Protein AF-A0A0G2HPN4-F1 (afdb_monomer)

Secondary structure (DSSP, 8-state):
--THHHH-HHHHHHHHHHHHHH-EEETTEEESSHHHHHHHHHHHHHHS-HHHHHHHHHHHHHHHHHHTTT-HHHHHHHHHTTTTSTTHHHHHHHHHHHHHHHHHHHHHHHHHHHHHHHHHHHHHHHHHHHHHHHHHHTT--HHHHHHHHHHHHH--SHHHHHHHHHHHHHHHHHS--TTS---SS--HHHHHHHHHHTTTSPP-PPPHHHHHHTTEEE-TTS-EEE--

Foldseek 3Di:
DDPLVVPCVPLQVQQLCVCLVPWQDQPHDTDNHPVVLVVVLVCCVVPPDPVVSVSSLLSSLVSVLVVCVRPVVNNVSVLVVCCPPPCSVVSVVVSVVVSVVVVVVVVVVVVVVLVVLQVVLLVQQCVQANPVSNVLCPPHDSLQSNLSSLLCVLPSYLVQSQLQLQVLLLVQCVDDDPPGDNDQRRDSSSSVVCSVPPRNHGRDHDDPVSCVVSCWDADPSRGTDHDD

pLDDT: mean 86.58, std 10.28, range [44.56, 97.44]

Solvent-accessible surface area (backbone atoms only — not comparable to full-atom values): 12728 Å² total; per-residue (Å²): 136,65,78,75,66,73,80,42,56,66,44,51,52,49,44,24,53,49,26,48,72,72,48,44,70,50,90,93,46,76,30,54,32,48,67,61,44,49,56,49,51,55,50,33,63,78,70,43,59,71,71,57,29,50,50,52,50,55,43,50,50,53,56,45,58,70,49,28,87,79,35,63,64,37,40,48,59,59,53,59,75,43,64,83,4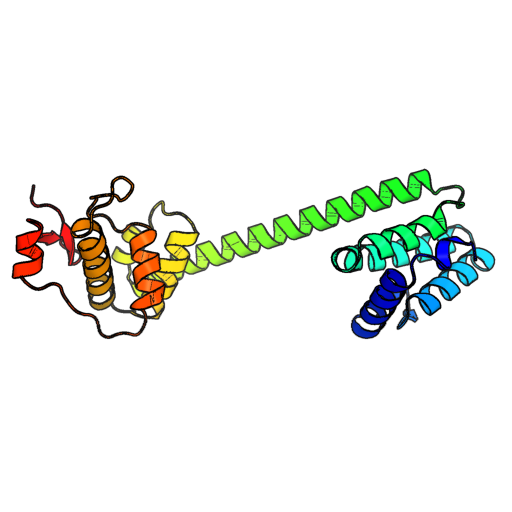4,95,56,29,74,62,51,52,52,54,51,55,51,51,55,51,49,51,54,50,52,52,52,51,53,52,48,52,52,48,52,51,57,43,51,53,23,50,54,50,26,30,69,53,39,37,73,60,30,44,65,75,43,59,96,54,56,62,74,45,37,50,37,48,26,55,36,36,74,49,30,51,48,56,77,45,41,33,23,44,50,39,50,35,46,49,53,43,52,80,57,72,47,100,90,51,68,76,66,64,67,92,46,62,69,34,44,51,48,33,52,75,75,46,56,76,51,86,64,57,71,81,50,71,69,58,35,56,75,69,61,38,46,64,45,99,84,57,39,55,31,74,69,128

Structure (mmCIF, N/CA/C/O backbone):
data_AF-A0A0G2HPN4-F1
#
_entry.id   AF-A0A0G2HPN4-F1
#
loop_
_atom_site.group_PDB
_atom_site.id
_atom_site.type_symbol
_atom_site.label_atom_id
_atom_site.label_alt_id
_atom_site.label_comp_id
_atom_site.label_asym_id
_atom_site.label_entity_id
_atom_site.label_seq_id
_atom_site.pdbx_PDB_ins_code
_atom_site.Cartn_x
_atom_site.Cartn_y
_atom_site.Cartn_z
_atom_site.occupancy
_atom_site.B_iso_or_equiv
_atom_site.auth_seq_id
_atom_site.auth_comp_id
_atom_site.auth_asym_id
_atom_site.auth_atom_id
_atom_site.pdbx_PDB_model_num
ATOM 1 N N . MET A 1 1 ? 36.017 -8.591 -27.353 1.00 48.94 1 MET A N 1
ATOM 2 C CA . MET A 1 1 ? 35.424 -9.017 -26.063 1.00 48.94 1 MET A CA 1
ATOM 3 C C . MET A 1 1 ? 36.546 -9.160 -25.048 1.00 48.94 1 MET A C 1
ATOM 5 O O . MET A 1 1 ? 37.347 -10.076 -25.188 1.00 48.94 1 MET A O 1
ATOM 9 N N . SER A 1 2 ? 36.664 -8.210 -24.117 1.00 47.81 2 SER A N 1
ATOM 10 C CA . SER A 1 2 ? 37.735 -8.158 -23.111 1.00 47.81 2 SER A CA 1
ATOM 11 C C . SER A 1 2 ? 37.562 -9.225 -22.016 1.00 47.81 2 SER A C 1
ATOM 13 O O . SER A 1 2 ? 36.472 -9.772 -21.833 1.00 47.81 2 SER A O 1
ATOM 15 N N . GLU A 1 3 ? 38.638 -9.511 -21.275 1.00 44.56 3 GLU A N 1
ATOM 16 C CA . GLU A 1 3 ? 38.699 -10.436 -20.123 1.00 44.56 3 GLU A CA 1
ATOM 17 C C . GLU A 1 3 ? 37.600 -10.220 -19.065 1.00 44.56 3 GLU A C 1
ATOM 19 O O . GLU A 1 3 ? 37.220 -11.170 -18.381 1.00 44.56 3 GLU A O 1
ATOM 24 N N . ALA A 1 4 ? 36.999 -9.026 -19.018 1.00 48.56 4 ALA A N 1
ATOM 25 C CA . ALA A 1 4 ? 35.868 -8.679 -18.158 1.00 48.56 4 ALA A CA 1
ATOM 26 C C . ALA A 1 4 ? 34.631 -9.591 -18.333 1.00 48.56 4 ALA A C 1
ATOM 28 O O . ALA A 1 4 ? 33.831 -9.734 -17.409 1.00 48.56 4 ALA A O 1
ATOM 29 N N . PHE A 1 5 ? 34.473 -10.262 -19.483 1.00 52.44 5 PHE A N 1
ATOM 30 C CA . PHE A 1 5 ? 33.354 -11.188 -19.716 1.00 52.44 5 PHE A CA 1
ATOM 31 C C . PHE A 1 5 ? 33.482 -12.534 -18.988 1.00 52.44 5 PHE A C 1
ATOM 33 O O . PHE A 1 5 ? 32.471 -13.212 -18.800 1.00 52.44 5 PHE A O 1
ATOM 40 N N . LYS A 1 6 ? 34.692 -12.947 -18.582 1.00 51.81 6 LYS A N 1
ATOM 41 C CA . LYS A 1 6 ? 34.906 -14.268 -17.965 1.00 51.81 6 LYS A CA 1
ATOM 42 C C . LYS A 1 6 ? 34.555 -14.304 -16.473 1.00 51.81 6 LYS A C 1
ATOM 44 O O . LYS A 1 6 ? 34.129 -15.351 -15.995 1.00 51.81 6 LYS A O 1
ATOM 49 N N . GLU A 1 7 ? 34.663 -13.185 -15.754 1.00 45.31 7 GLU A N 1
ATOM 50 C CA . GLU A 1 7 ? 34.466 -13.149 -14.293 1.00 45.31 7 GLU A CA 1
ATOM 51 C C . GLU A 1 7 ? 33.020 -12.855 -13.838 1.00 45.31 7 GLU A C 1
ATOM 53 O O . GLU A 1 7 ? 32.679 -13.116 -12.689 1.00 45.31 7 GLU A O 1
ATOM 58 N N . SER A 1 8 ? 32.118 -12.406 -14.722 1.00 56.28 8 SER A N 1
ATOM 59 C CA . SER A 1 8 ? 30.721 -12.060 -14.364 1.00 56.28 8 SER A CA 1
ATOM 60 C C . SER A 1 8 ? 29.658 -13.052 -14.864 1.00 56.28 8 SER A C 1
ATOM 62 O O . SER A 1 8 ? 28.520 -12.672 -15.140 1.00 56.28 8 SER A O 1
ATOM 64 N N . SER A 1 9 ? 29.999 -14.343 -14.952 1.00 65.75 9 SER A N 1
ATOM 65 C CA . SER A 1 9 ? 29.118 -15.422 -15.447 1.00 65.75 9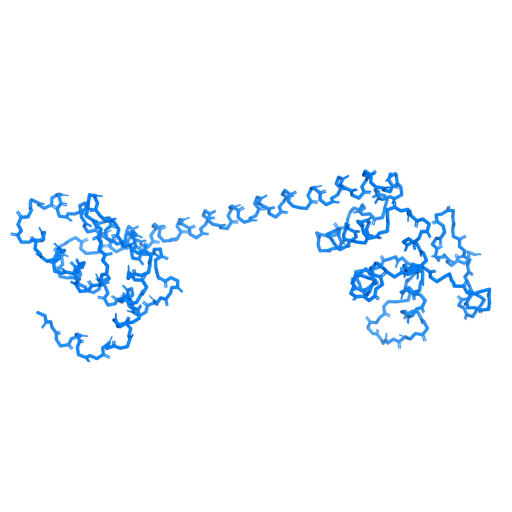 SER A CA 1
ATOM 66 C C . SER A 1 9 ? 27.709 -15.411 -14.825 1.00 65.75 9 SER A C 1
ATOM 68 O O . SER A 1 9 ? 26.706 -15.511 -15.535 1.00 65.75 9 SER A O 1
ATOM 70 N N . LEU A 1 10 ? 27.603 -15.204 -13.508 1.00 66.94 10 LEU A N 1
ATOM 71 C CA . LEU A 1 10 ? 26.321 -15.281 -12.802 1.00 66.94 10 LEU A CA 1
ATOM 72 C C . LEU A 1 10 ? 25.449 -14.028 -13.001 1.00 66.94 10 LEU A C 1
ATOM 74 O O . LEU A 1 10 ? 24.243 -14.148 -13.211 1.00 66.94 10 LEU A O 1
ATOM 78 N N . ALA A 1 11 ? 26.053 -12.836 -13.005 1.00 65.62 11 ALA A N 1
ATOM 79 C CA . ALA A 1 11 ? 25.344 -11.577 -13.255 1.00 65.62 11 ALA A CA 1
ATOM 80 C C . ALA A 1 11 ? 24.829 -11.494 -14.703 1.00 65.62 11 ALA A C 1
ATOM 82 O O . ALA A 1 11 ? 23.704 -11.057 -14.944 1.00 65.62 11 ALA A O 1
ATOM 83 N N . LEU A 1 12 ? 25.626 -11.982 -15.658 1.00 70.56 12 LEU A N 1
ATOM 84 C CA . LEU A 1 12 ? 25.246 -12.074 -17.067 1.00 70.56 12 LEU A CA 1
ATOM 85 C C . LEU A 1 12 ? 24.128 -13.100 -17.288 1.00 70.56 12 LEU A C 1
ATOM 87 O O . LEU A 1 12 ? 23.156 -12.799 -17.975 1.00 70.56 12 LEU A O 1
ATOM 91 N N . THR A 1 13 ? 24.208 -14.262 -16.630 1.00 75.19 13 THR A N 1
ATOM 92 C CA . THR A 1 13 ? 23.143 -15.281 -16.669 1.00 75.19 13 THR A CA 1
ATOM 93 C C . THR A 1 13 ? 21.830 -14.737 -16.105 1.00 75.19 13 THR A C 1
ATOM 95 O O . THR A 1 13 ? 20.759 -14.966 -16.663 1.00 75.19 13 THR A O 1
ATOM 98 N N . TYR A 1 14 ? 21.897 -13.973 -15.013 1.00 73.56 14 TYR A N 1
ATOM 99 C CA . TYR A 1 14 ? 20.714 -13.363 -14.417 1.00 73.56 14 TYR A CA 1
ATOM 100 C C . TYR A 1 14 ? 20.076 -12.316 -15.343 1.00 73.56 14 TYR A C 1
ATOM 102 O O . TYR A 1 14 ? 18.858 -12.310 -15.519 1.00 73.56 14 TYR A O 1
ATOM 110 N N . LEU A 1 15 ? 20.885 -11.478 -16.000 1.00 77.25 15 LEU A N 1
ATOM 111 C CA . LEU A 1 15 ? 20.389 -10.547 -17.016 1.00 77.25 15 LEU A CA 1
ATOM 112 C C . LEU A 1 15 ? 19.768 -11.262 -18.218 1.00 77.25 15 LEU A C 1
ATOM 114 O O . LEU A 1 15 ? 18.733 -10.813 -18.704 1.00 77.25 15 LEU A O 1
ATOM 118 N N . ASP A 1 16 ? 20.344 -12.372 -18.679 1.00 81.44 16 ASP A N 1
ATOM 119 C CA . ASP A 1 16 ? 19.759 -13.181 -19.753 1.00 81.44 16 ASP A CA 1
ATOM 120 C C . ASP A 1 16 ? 18.369 -13.709 -19.373 1.00 81.44 16 ASP A C 1
ATOM 122 O O . ASP A 1 16 ? 17.432 -13.596 -20.165 1.00 81.44 16 ASP A O 1
ATOM 126 N N . ILE A 1 17 ? 18.200 -14.216 -18.146 1.00 79.81 17 ILE A N 1
ATOM 127 C CA . ILE A 1 17 ? 16.899 -14.684 -17.639 1.00 79.81 17 ILE A CA 1
ATOM 128 C C . ILE A 1 17 ? 15.891 -13.529 -17.599 1.00 79.81 17 ILE A C 1
ATOM 130 O O . ILE A 1 17 ? 14.772 -13.658 -18.101 1.00 79.81 17 ILE A O 1
ATOM 134 N N . VAL A 1 18 ? 16.290 -12.387 -17.037 1.00 77.06 18 VAL A N 1
ATOM 135 C CA . VAL A 1 18 ? 15.431 -11.203 -16.904 1.00 77.06 18 VAL A CA 1
ATOM 136 C C . VAL A 1 18 ? 15.017 -10.658 -18.273 1.00 77.06 18 VAL A C 1
ATOM 138 O O . VAL A 1 18 ? 13.834 -10.406 -18.507 1.00 77.06 18 VAL A O 1
ATOM 141 N N . ILE A 1 19 ? 15.960 -10.508 -19.205 1.00 83.88 19 ILE A N 1
ATOM 142 C CA . ILE A 1 19 ? 15.680 -10.028 -20.564 1.00 83.88 19 ILE A CA 1
ATOM 143 C C . ILE A 1 19 ? 14.826 -11.043 -21.327 1.00 83.88 19 ILE A C 1
ATOM 145 O O . ILE A 1 19 ? 13.941 -10.642 -22.082 1.00 83.88 19 ILE A O 1
ATOM 149 N N . GLY A 1 20 ? 15.022 -12.343 -21.105 1.00 80.88 20 GLY A N 1
ATOM 150 C CA . GLY A 1 20 ? 14.182 -13.390 -21.683 1.00 80.88 20 GLY A CA 1
ATOM 151 C C . GLY A 1 20 ? 12.719 -13.309 -21.242 1.00 80.88 20 GLY A C 1
ATOM 152 O O . GLY A 1 20 ? 11.825 -13.553 -22.054 1.00 80.88 20 GLY A O 1
ATOM 153 N N . GLN A 1 21 ? 12.468 -12.924 -19.988 1.00 79.88 21 GLN A N 1
ATOM 154 C CA . GLN A 1 21 ? 11.121 -12.809 -19.418 1.00 79.88 21 GLN A CA 1
ATOM 155 C C . GLN A 1 21 ? 10.436 -11.484 -19.766 1.00 79.88 21 GLN A C 1
ATOM 157 O O . GLN A 1 21 ? 9.291 -11.476 -20.218 1.00 79.88 21 GLN A O 1
ATOM 162 N N . VAL A 1 22 ? 11.128 -10.361 -19.558 1.00 79.00 22 VAL A N 1
ATOM 163 C CA . VAL A 1 22 ? 10.555 -9.015 -19.723 1.00 79.00 22 VAL A CA 1
ATOM 164 C C . VAL A 1 22 ? 10.589 -8.584 -21.192 1.00 79.00 22 VAL A C 1
ATOM 166 O O . VAL A 1 22 ? 9.655 -7.957 -21.693 1.00 79.00 22 VAL A O 1
ATOM 169 N N . GLY A 1 23 ? 11.631 -8.991 -21.918 1.00 79.81 23 GLY A N 1
ATOM 170 C CA . GLY A 1 23 ? 11.940 -8.508 -23.255 1.00 79.81 23 GLY A CA 1
ATOM 171 C C . GLY A 1 23 ? 12.460 -7.073 -23.226 1.00 79.81 23 GLY A C 1
ATOM 172 O O . GLY A 1 23 ? 11.830 -6.179 -22.673 1.00 79.81 23 GLY A O 1
ATOM 173 N N . VAL A 1 24 ? 13.594 -6.829 -23.876 1.00 84.75 24 VAL A N 1
ATOM 174 C CA . VAL A 1 24 ? 14.094 -5.465 -24.109 1.00 84.75 24 VAL A CA 1
ATOM 175 C C . VAL A 1 24 ? 13.719 -5.052 -25.522 1.00 84.75 24 VAL A C 1
ATOM 177 O O . VAL A 1 24 ? 13.886 -5.840 -26.448 1.00 84.75 24 VAL A O 1
ATOM 180 N N . VAL A 1 25 ? 13.206 -3.838 -25.711 1.00 87.38 25 VAL A N 1
ATOM 181 C CA . VAL A 1 25 ? 12.833 -3.329 -27.038 1.00 87.38 25 VAL A CA 1
ATOM 182 C C . VAL A 1 25 ? 13.629 -2.069 -27.344 1.00 87.38 25 VAL A C 1
ATOM 184 O O . VAL A 1 25 ? 13.571 -1.105 -26.589 1.00 87.38 25 VAL A O 1
ATOM 187 N N . ILE A 1 26 ? 14.359 -2.073 -28.460 1.00 88.25 26 ILE A N 1
ATOM 188 C CA . ILE A 1 26 ? 15.071 -0.896 -28.972 1.00 88.25 26 ILE A CA 1
ATOM 189 C C . ILE A 1 26 ? 14.599 -0.645 -30.397 1.00 88.25 26 ILE A C 1
ATOM 191 O O . ILE A 1 26 ? 14.798 -1.476 -31.288 1.00 88.25 26 ILE A O 1
ATOM 195 N N . GLY A 1 27 ? 13.938 0.496 -30.604 1.00 85.25 27 GLY A N 1
ATOM 196 C CA . GLY A 1 27 ? 13.225 0.770 -31.850 1.00 85.25 27 GLY A CA 1
ATOM 197 C C . GLY A 1 27 ? 12.194 -0.328 -32.121 1.00 85.25 27 GLY A C 1
ATOM 198 O O . GLY A 1 27 ? 11.334 -0.590 -31.287 1.00 85.25 27 GLY A O 1
ATOM 199 N N . ASN A 1 28 ? 12.331 -1.014 -33.257 1.00 86.69 28 ASN A N 1
ATOM 200 C CA . ASN A 1 28 ? 11.436 -2.103 -33.665 1.00 86.69 28 ASN A CA 1
ATOM 201 C C . ASN A 1 28 ? 11.985 -3.507 -33.346 1.00 86.69 28 ASN A C 1
ATOM 203 O O . ASN A 1 28 ? 11.391 -4.506 -33.750 1.00 86.69 28 ASN A O 1
ATOM 207 N N . LYS A 1 29 ? 13.133 -3.613 -32.662 1.00 89.69 29 LYS A N 1
ATOM 208 C CA . LYS A 1 29 ? 13.764 -4.900 -32.341 1.00 89.69 29 LYS A CA 1
ATOM 209 C C . LYS A 1 29 ? 13.496 -5.290 -30.896 1.00 89.69 29 LYS A C 1
ATOM 211 O O . LYS A 1 29 ? 13.753 -4.506 -29.986 1.00 89.69 29 LYS A O 1
ATOM 216 N N . LYS A 1 30 ? 13.028 -6.525 -30.694 1.00 91.12 30 LYS A N 1
ATOM 217 C CA . LYS A 1 30 ? 12.859 -7.143 -29.375 1.00 91.12 30 LYS A CA 1
ATOM 218 C C . LYS A 1 30 ? 13.984 -8.142 -29.112 1.00 91.12 30 LYS A C 1
ATOM 220 O O . LYS A 1 30 ? 14.198 -9.058 -29.901 1.00 91.12 30 LYS A O 1
ATOM 225 N N . PHE A 1 31 ? 14.646 -7.994 -27.976 1.00 90.19 31 PHE A N 1
ATOM 226 C CA . PHE A 1 31 ? 15.743 -8.830 -27.510 1.00 90.19 31 PHE A CA 1
ATOM 227 C C . PHE A 1 31 ? 15.253 -9.745 -26.391 1.00 90.19 31 PHE A C 1
ATOM 229 O O . PHE A 1 31 ? 14.537 -9.306 -25.488 1.00 90.19 31 PHE A O 1
ATOM 236 N N . ARG A 1 32 ? 15.629 -11.024 -26.479 1.00 87.88 32 ARG A N 1
ATOM 237 C CA . ARG A 1 32 ? 15.323 -12.070 -25.485 1.00 87.88 32 ARG A CA 1
ATOM 238 C C . ARG A 1 32 ? 16.564 -12.576 -24.746 1.00 87.88 32 ARG A C 1
ATOM 240 O O . ARG A 1 32 ? 16.454 -13.480 -23.933 1.00 87.88 32 ARG A O 1
ATOM 247 N N . SER A 1 33 ? 17.728 -12.017 -25.051 1.00 87.88 33 SER A N 1
ATOM 248 C CA . SER A 1 33 ? 18.981 -12.299 -24.362 1.00 87.88 33 SER A CA 1
ATOM 249 C C . SER A 1 33 ? 19.816 -11.028 -24.287 1.00 87.88 33 SER A C 1
ATOM 251 O O . SER A 1 33 ? 19.777 -10.180 -25.185 1.00 87.88 33 SER A O 1
ATOM 253 N N . PHE A 1 34 ? 20.576 -10.908 -23.206 1.00 84.88 34 PHE A N 1
ATOM 254 C CA . PHE A 1 34 ? 21.600 -9.898 -23.016 1.00 84.88 34 PHE A CA 1
ATOM 255 C C . PHE A 1 34 ? 22.660 -10.007 -24.106 1.00 84.88 34 PHE A C 1
ATOM 257 O O . PHE A 1 34 ? 22.991 -9.009 -24.736 1.00 84.88 34 PHE A O 1
ATOM 264 N N . ARG A 1 35 ? 23.111 -11.225 -24.427 1.00 85.19 35 ARG A N 1
ATOM 265 C CA . ARG A 1 35 ? 24.075 -11.439 -25.516 1.00 85.19 35 ARG A CA 1
ATOM 266 C C . ARG A 1 35 ? 23.588 -10.884 -26.859 1.00 85.19 35 ARG A C 1
ATOM 268 O O . ARG A 1 35 ? 24.328 -10.154 -27.508 1.00 85.19 35 ARG A O 1
ATOM 275 N N . GLY A 1 36 ? 22.347 -11.178 -27.253 1.00 88.00 36 GLY A N 1
ATOM 276 C CA . GLY A 1 36 ? 21.792 -10.683 -28.518 1.00 88.00 36 GLY A CA 1
ATOM 277 C C . GLY A 1 36 ? 21.621 -9.161 -28.532 1.00 88.00 36 GLY A C 1
ATOM 278 O O . GLY A 1 36 ? 21.779 -8.523 -29.572 1.00 88.00 36 GLY A O 1
ATOM 279 N N . LEU A 1 37 ? 21.341 -8.565 -27.369 1.00 89.38 37 LEU A N 1
ATOM 280 C CA . LEU A 1 37 ? 21.354 -7.115 -27.195 1.00 89.38 37 LEU A CA 1
ATOM 281 C C . LEU A 1 37 ? 22.765 -6.539 -27.405 1.00 89.38 37 LEU A C 1
ATOM 283 O O . LEU A 1 37 ? 22.911 -5.550 -28.121 1.00 89.38 37 LEU A O 1
ATOM 287 N N . LEU A 1 38 ? 23.798 -7.159 -26.830 1.00 87.62 38 LEU A N 1
ATOM 288 C CA . LEU A 1 38 ? 25.179 -6.694 -26.979 1.00 87.62 38 LEU A CA 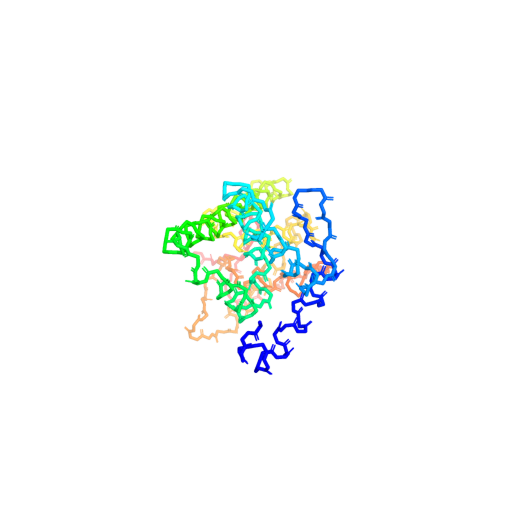1
ATOM 289 C C . LEU A 1 38 ? 25.682 -6.805 -28.415 1.00 87.62 38 LEU A C 1
ATOM 291 O O . LEU A 1 38 ? 26.252 -5.850 -28.930 1.00 87.62 38 LEU A O 1
ATOM 295 N N . GLU A 1 39 ? 25.423 -7.933 -29.077 1.00 89.50 39 GLU A N 1
ATOM 296 C CA . GLU A 1 39 ? 25.786 -8.143 -30.483 1.00 89.50 39 GLU A CA 1
ATOM 297 C C . GLU A 1 39 ? 25.123 -7.094 -31.389 1.00 89.50 39 GLU A C 1
ATOM 299 O O . GLU A 1 39 ? 25.750 -6.574 -32.314 1.00 89.50 39 GLU A O 1
ATOM 304 N N . TYR A 1 40 ? 23.875 -6.714 -31.096 1.00 92.06 40 TYR A N 1
ATOM 305 C CA . TYR A 1 40 ? 23.199 -5.641 -31.819 1.00 92.06 40 TYR A CA 1
ATOM 306 C C . TYR A 1 40 ? 23.833 -4.268 -31.580 1.00 92.06 40 TYR A C 1
ATOM 308 O O . TYR A 1 40 ? 24.000 -3.514 -32.537 1.00 92.06 40 TYR A O 1
ATOM 316 N N . ILE A 1 41 ? 24.190 -3.943 -30.337 1.00 91.06 41 ILE A N 1
ATOM 317 C CA . ILE A 1 41 ? 24.842 -2.671 -29.994 1.00 91.06 41 ILE A CA 1
ATOM 318 C C . ILE A 1 41 ? 26.222 -2.576 -30.648 1.00 91.06 41 ILE A C 1
ATOM 320 O O . ILE A 1 41 ? 26.550 -1.534 -31.210 1.00 91.06 41 ILE A O 1
ATOM 324 N N . ASP A 1 42 ? 27.003 -3.654 -30.616 1.00 90.06 42 ASP A N 1
ATOM 325 C CA . ASP A 1 42 ? 28.324 -3.718 -31.245 1.00 90.06 42 ASP A CA 1
ATOM 326 C C . ASP A 1 42 ? 28.222 -3.603 -32.773 1.00 90.06 42 ASP A C 1
ATOM 328 O O . ASP A 1 42 ? 28.929 -2.819 -33.403 1.00 90.06 42 ASP A O 1
ATOM 332 N N . THR A 1 43 ? 27.248 -4.286 -33.382 1.00 93.19 43 THR A N 1
ATOM 333 C CA . THR A 1 43 ? 26.955 -4.116 -34.813 1.00 93.19 43 THR A CA 1
ATOM 334 C C . THR A 1 43 ? 26.573 -2.668 -35.118 1.00 93.19 43 THR A C 1
ATOM 336 O O . THR A 1 43 ?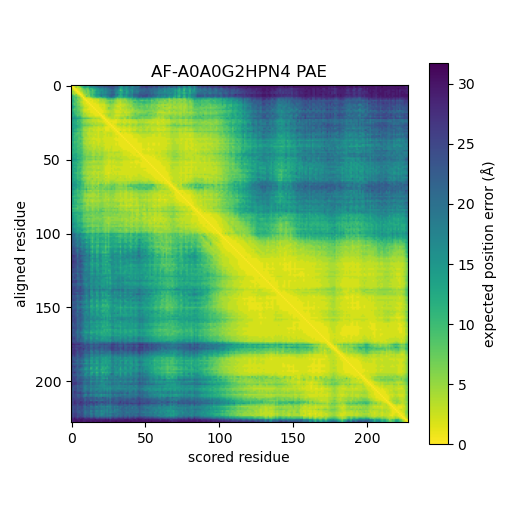 27.099 -2.076 -36.057 1.00 93.19 43 THR A O 1
ATOM 339 N N . ALA A 1 44 ? 25.685 -2.068 -34.320 1.00 91.94 44 ALA A N 1
ATOM 340 C CA . ALA A 1 44 ? 25.240 -0.690 -34.500 1.00 91.94 44 ALA A CA 1
ATOM 341 C C . ALA A 1 44 ? 26.397 0.313 -34.377 1.00 91.94 44 ALA A C 1
ATOM 343 O O . ALA A 1 44 ? 26.481 1.229 -35.188 1.00 91.94 44 ALA A O 1
ATOM 344 N N . ARG A 1 45 ? 27.316 0.105 -33.426 1.00 91.81 45 ARG A N 1
ATOM 345 C CA . ARG A 1 45 ? 28.524 0.925 -33.240 1.00 91.81 45 ARG A CA 1
ATOM 346 C C . ARG A 1 45 ? 29.385 0.982 -34.499 1.00 91.81 45 ARG A C 1
ATOM 348 O O . ARG A 1 45 ? 29.918 2.035 -34.824 1.00 91.81 45 ARG A O 1
ATOM 355 N N . ASN A 1 46 ? 29.508 -0.145 -35.194 1.00 92.19 46 ASN A N 1
ATOM 356 C CA . ASN A 1 46 ? 30.382 -0.277 -36.357 1.00 92.19 46 ASN A CA 1
ATOM 357 C C . ASN A 1 46 ? 29.694 0.059 -37.691 1.00 92.19 46 ASN A C 1
ATOM 359 O O . ASN A 1 46 ? 30.378 0.242 -38.695 1.00 92.19 46 ASN A O 1
ATOM 363 N N . THR A 1 47 ? 28.357 0.101 -37.732 1.00 94.19 47 THR A N 1
ATOM 364 C CA . THR A 1 47 ? 27.593 0.207 -38.992 1.00 94.19 47 THR A CA 1
ATOM 365 C C . THR A 1 47 ? 26.722 1.452 -39.104 1.00 94.19 47 THR A C 1
ATOM 367 O O . THR A 1 47 ? 26.399 1.847 -40.223 1.00 94.19 47 THR A O 1
ATOM 370 N N . LEU A 1 48 ? 26.331 2.074 -37.988 1.00 93.81 48 LEU A N 1
ATOM 371 C CA . LEU A 1 48 ? 25.471 3.254 -38.002 1.00 93.81 48 LEU A CA 1
ATOM 372 C C . LEU A 1 48 ? 26.283 4.555 -37.953 1.00 93.81 48 LEU A C 1
ATOM 374 O O . LEU A 1 48 ? 27.357 4.595 -37.350 1.00 93.81 48 LEU A O 1
ATOM 378 N N . PRO A 1 49 ? 25.741 5.656 -38.503 1.00 95.38 49 PRO A N 1
ATOM 379 C CA . PRO A 1 49 ? 26.239 6.995 -38.214 1.00 95.38 49 PRO A CA 1
ATOM 380 C C . PRO A 1 49 ? 26.257 7.276 -36.705 1.00 95.38 49 PRO A C 1
ATOM 382 O O . PRO A 1 49 ? 25.394 6.802 -35.962 1.00 95.38 49 PRO A O 1
ATOM 385 N N . GLN A 1 50 ? 27.199 8.108 -36.251 1.00 89.00 50 GLN A N 1
ATOM 386 C CA . GLN A 1 50 ? 27.429 8.364 -34.823 1.00 89.00 50 GLN A CA 1
ATOM 387 C C . GLN A 1 50 ? 26.170 8.825 -34.066 1.00 89.00 50 GLN A C 1
ATOM 389 O O . GLN A 1 50 ? 25.944 8.401 -32.931 1.00 89.00 50 GLN A O 1
ATOM 394 N N . ASP A 1 51 ? 25.334 9.664 -34.680 1.00 90.12 51 ASP A N 1
ATOM 395 C CA . ASP A 1 51 ? 24.096 10.150 -34.059 1.00 90.12 51 ASP A CA 1
ATOM 396 C C . ASP A 1 51 ? 23.033 9.046 -33.927 1.00 90.12 51 ASP A C 1
ATOM 398 O O . ASP A 1 51 ? 22.331 8.967 -32.916 1.00 90.12 51 ASP A O 1
ATOM 402 N N . GLU A 1 52 ? 22.948 8.136 -34.898 1.00 91.62 52 GLU A N 1
ATOM 403 C CA . GLU A 1 52 ? 22.043 6.986 -34.842 1.00 91.62 52 GLU A CA 1
ATOM 404 C C . GLU A 1 52 ? 22.517 5.941 -33.827 1.00 91.62 52 GLU A C 1
ATOM 406 O O . GLU A 1 52 ? 21.715 5.451 -33.025 1.00 91.62 52 GLU A O 1
ATOM 411 N N . TYR A 1 53 ? 23.823 5.655 -33.783 1.00 92.31 53 TYR A N 1
ATOM 412 C CA . TYR A 1 53 ? 24.411 4.814 -32.738 1.00 92.31 53 TYR A CA 1
ATOM 413 C C . TYR A 1 53 ? 24.156 5.403 -31.346 1.00 92.31 53 TYR A C 1
ATOM 415 O O . TYR A 1 53 ? 23.752 4.678 -30.432 1.00 92.31 53 TYR A O 1
ATOM 423 N N . ARG A 1 54 ? 24.302 6.726 -31.181 1.00 89.50 54 ARG A N 1
ATOM 424 C CA . ARG A 1 54 ? 23.992 7.405 -29.916 1.00 89.50 54 ARG A CA 1
ATOM 425 C C . ARG A 1 54 ? 22.541 7.159 -29.495 1.00 89.50 54 ARG A C 1
ATOM 427 O O . ARG A 1 54 ? 22.313 6.847 -28.327 1.00 89.50 54 ARG A O 1
ATOM 434 N N . ASN A 1 55 ? 21.585 7.214 -30.424 1.00 89.06 55 ASN A N 1
ATOM 435 C CA . ASN A 1 55 ? 20.177 6.915 -30.140 1.00 89.06 55 ASN A CA 1
ATOM 436 C C . ASN A 1 55 ? 19.959 5.455 -29.709 1.00 89.06 55 ASN A C 1
ATOM 438 O O . ASN A 1 55 ? 19.246 5.205 -28.734 1.00 89.06 55 ASN A O 1
ATOM 442 N N . VAL A 1 56 ? 20.594 4.493 -30.392 1.00 90.81 56 VAL A N 1
ATOM 443 C CA . VAL A 1 56 ? 20.542 3.064 -30.026 1.00 90.81 56 VAL A CA 1
ATOM 444 C C . VAL A 1 56 ? 21.109 2.845 -28.626 1.00 90.81 56 VAL A C 1
ATOM 446 O O . VAL A 1 56 ? 20.468 2.198 -27.796 1.0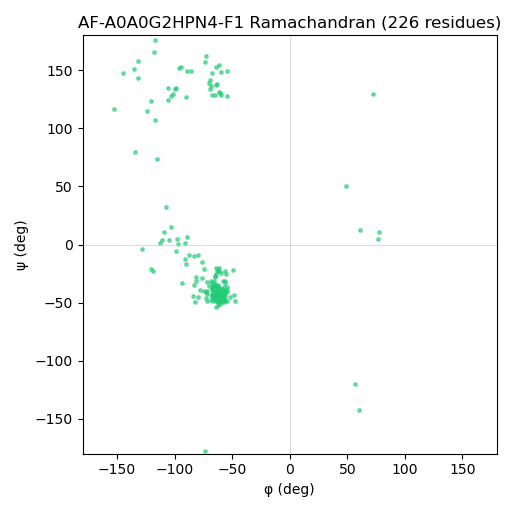0 90.81 56 VAL A O 1
ATOM 449 N N . ARG A 1 57 ? 22.273 3.433 -28.334 1.00 90.38 57 ARG A N 1
ATOM 450 C CA . ARG A 1 57 ? 22.923 3.353 -27.024 1.00 90.38 57 ARG A CA 1
ATOM 451 C C . ARG A 1 57 ? 22.049 3.957 -25.927 1.00 90.38 57 ARG A C 1
ATOM 453 O O . ARG A 1 57 ? 21.829 3.315 -24.905 1.00 90.38 57 ARG A O 1
ATOM 460 N N . GLU A 1 58 ? 21.502 5.154 -26.130 1.00 87.06 58 GLU A N 1
ATOM 461 C CA . GLU A 1 58 ? 20.619 5.807 -25.153 1.00 87.06 58 GLU A CA 1
ATOM 462 C C . GLU A 1 58 ? 19.320 5.023 -24.912 1.00 87.06 58 GLU A C 1
ATOM 464 O O . GLU A 1 58 ? 18.828 4.966 -23.784 1.00 87.06 58 GLU A O 1
ATOM 469 N N . ALA A 1 59 ? 18.751 4.401 -25.945 1.00 87.62 59 ALA A N 1
ATOM 470 C CA . ALA A 1 59 ? 17.595 3.521 -25.796 1.00 87.62 59 ALA A CA 1
ATOM 471 C C . ALA A 1 59 ? 17.950 2.247 -25.010 1.00 87.62 59 ALA A C 1
ATOM 473 O O . ALA A 1 59 ? 17.279 1.939 -24.026 1.00 87.62 59 ALA A O 1
ATOM 474 N N . ALA A 1 60 ? 19.044 1.568 -25.373 1.00 88.19 60 ALA A N 1
ATOM 475 C CA . ALA A 1 60 ? 19.529 0.387 -24.662 1.00 88.19 60 ALA A CA 1
ATOM 476 C C . ALA A 1 60 ? 19.766 0.679 -23.178 1.00 88.19 60 ALA A C 1
ATOM 478 O O . ALA A 1 60 ? 19.337 -0.075 -22.307 1.00 88.19 60 ALA A O 1
ATOM 479 N N . CYS A 1 61 ? 20.397 1.813 -22.881 1.00 84.94 61 CYS A N 1
ATOM 480 C CA . CYS A 1 61 ? 20.733 2.179 -21.515 1.00 84.94 61 CYS A CA 1
ATOM 481 C C . CYS A 1 61 ? 19.518 2.576 -20.683 1.00 84.94 61 CYS A C 1
ATOM 483 O O . CYS A 1 61 ? 19.492 2.267 -19.493 1.00 84.94 61 CYS A O 1
ATOM 485 N N . ARG A 1 62 ? 18.488 3.185 -21.285 1.00 82.81 62 ARG A N 1
ATOM 486 C CA . ARG A 1 62 ? 17.200 3.405 -20.612 1.00 82.81 62 ARG A CA 1
ATOM 487 C C . ARG A 1 62 ? 16.532 2.083 -20.240 1.00 82.81 62 ARG A C 1
ATOM 489 O O . ARG A 1 62 ? 16.194 1.903 -19.074 1.00 82.81 62 ARG A O 1
ATOM 496 N N . CYS A 1 63 ? 16.437 1.141 -21.178 1.00 83.19 63 CYS A N 1
ATOM 497 C CA . CYS A 1 63 ? 15.875 -0.181 -20.899 1.00 83.19 63 CYS A CA 1
ATOM 498 C C . CYS A 1 63 ? 16.665 -0.917 -19.806 1.00 83.19 63 CYS A C 1
ATOM 500 O O . CYS A 1 63 ? 16.086 -1.442 -18.861 1.00 83.19 63 CYS A O 1
ATOM 502 N N . MET A 1 64 ? 17.998 -0.906 -19.877 1.00 82.88 64 MET A N 1
ATOM 503 C CA . MET A 1 64 ? 18.836 -1.558 -18.866 1.00 82.88 64 MET A CA 1
ATOM 504 C C . MET A 1 64 ? 18.775 -0.857 -17.502 1.00 82.88 64 MET A C 1
ATOM 506 O O . MET A 1 64 ? 18.870 -1.517 -16.470 1.00 82.88 64 MET A O 1
ATOM 510 N N . ALA A 1 65 ? 18.575 0.464 -17.464 1.00 78.81 65 ALA A N 1
ATOM 511 C CA . ALA A 1 65 ? 18.410 1.211 -16.220 1.00 78.81 65 ALA A CA 1
ATOM 512 C C . ALA A 1 65 ? 17.110 0.853 -15.483 1.00 78.81 65 ALA A C 1
ATOM 514 O O . ALA A 1 65 ? 17.101 0.847 -14.252 1.00 78.81 65 ALA A O 1
ATOM 515 N N . GLU A 1 66 ? 16.038 0.523 -16.207 1.00 76.19 66 GLU A N 1
ATOM 516 C CA . GLU A 1 66 ? 14.805 -0.019 -15.618 1.00 76.19 66 GLU A CA 1
ATOM 517 C C . GLU A 1 66 ? 15.049 -1.401 -14.998 1.00 76.19 66 GLU A C 1
ATOM 519 O O . GLU A 1 66 ? 14.561 -1.695 -13.906 1.00 76.19 66 GLU A O 1
ATOM 524 N N . LEU A 1 67 ? 15.895 -2.214 -15.636 1.00 76.44 67 LEU A N 1
ATOM 525 C CA . LEU A 1 67 ? 16.284 -3.540 -15.150 1.00 76.44 67 LEU A CA 1
ATOM 526 C C . LEU A 1 67 ? 17.366 -3.503 -14.058 1.00 76.44 67 LEU A C 1
ATOM 528 O O . LEU A 1 67 ? 17.618 -4.519 -13.412 1.00 76.44 67 LEU A O 1
ATOM 532 N N . ARG A 1 68 ? 17.977 -2.343 -13.775 1.00 72.69 68 ARG A N 1
ATOM 533 C CA . ARG A 1 68 ? 19.020 -2.188 -12.742 1.00 72.69 68 ARG A CA 1
ATOM 534 C C . ARG A 1 68 ? 18.562 -2.640 -11.354 1.00 72.69 68 ARG A C 1
ATOM 536 O O . ARG A 1 68 ? 19.384 -3.084 -10.561 1.00 72.69 68 ARG A O 1
ATOM 543 N N . ALA A 1 69 ? 17.271 -2.508 -11.041 1.00 68.19 69 ALA A N 1
ATOM 544 C CA . ALA A 1 69 ? 16.722 -2.977 -9.766 1.00 68.19 69 ALA A CA 1
ATOM 545 C C . ALA A 1 69 ? 16.877 -4.497 -9.574 1.00 68.19 69 ALA A C 1
ATOM 547 O O . ALA A 1 69 ? 16.823 -4.972 -8.444 1.00 68.19 69 ALA A O 1
ATOM 548 N N . LEU A 1 70 ? 17.070 -5.234 -10.670 1.00 70.00 70 LEU A N 1
ATOM 549 C CA . LEU A 1 70 ? 17.193 -6.684 -10.694 1.00 70.00 70 LEU A CA 1
ATOM 550 C C . LEU A 1 70 ? 18.668 -7.120 -10.631 1.00 70.00 70 LEU A C 1
ATOM 552 O O . LEU A 1 70 ? 18.971 -8.123 -9.999 1.00 70.00 70 LEU A O 1
ATOM 556 N N . SER A 1 71 ? 19.603 -6.356 -11.210 1.00 75.88 71 SER A N 1
ATOM 557 C CA . SER A 1 71 ? 21.047 -6.587 -11.038 1.00 75.88 71 SER A CA 1
ATOM 558 C C . SER A 1 71 ? 21.852 -5.294 -11.189 1.00 75.88 71 SER A C 1
ATOM 560 O O . SER A 1 71 ? 21.886 -4.684 -12.261 1.00 75.88 71 SER A O 1
ATOM 562 N N . VAL A 1 72 ? 22.529 -4.878 -10.113 1.00 77.44 72 VAL A N 1
ATOM 563 C CA . VAL A 1 72 ? 23.395 -3.687 -10.120 1.00 77.44 72 VAL A CA 1
ATOM 564 C C . VAL A 1 72 ? 24.700 -3.986 -10.855 1.00 77.44 72 VAL A C 1
ATOM 566 O O . VAL A 1 72 ? 25.167 -3.157 -11.633 1.00 77.44 72 VAL A O 1
ATOM 569 N N . GLU A 1 73 ? 25.245 -5.180 -10.644 1.00 76.50 73 GLU A N 1
ATOM 570 C CA . GLU A 1 73 ? 26.485 -5.684 -11.230 1.00 76.50 73 GLU A CA 1
ATOM 571 C C . GLU A 1 73 ? 26.332 -5.873 -12.739 1.00 76.50 73 GLU A C 1
ATOM 573 O O . GLU A 1 73 ? 27.152 -5.384 -13.510 1.00 76.50 73 GLU A O 1
ATOM 578 N N . GLY A 1 74 ? 25.233 -6.490 -13.184 1.00 75.06 74 GLY A N 1
ATOM 579 C CA . GLY A 1 74 ? 24.942 -6.644 -14.606 1.00 75.06 74 GLY A CA 1
ATOM 580 C C . GLY A 1 74 ? 24.769 -5.296 -15.313 1.00 75.06 74 GLY A C 1
ATOM 581 O O . GLY A 1 74 ? 25.245 -5.110 -16.433 1.00 75.06 74 GLY A O 1
ATOM 582 N N . PHE A 1 75 ? 24.140 -4.321 -14.648 1.00 80.31 75 PHE A N 1
ATOM 583 C CA . PHE A 1 75 ? 24.043 -2.961 -15.176 1.00 80.31 75 PHE A CA 1
ATOM 584 C C . PHE A 1 75 ? 25.412 -2.262 -15.257 1.00 80.31 75 PHE A C 1
ATOM 586 O O . PHE A 1 75 ? 25.656 -1.534 -16.218 1.00 80.31 75 PHE A O 1
ATOM 593 N N . ALA A 1 76 ? 26.307 -2.483 -14.287 1.00 80.19 76 ALA A N 1
ATOM 594 C CA . ALA A 1 76 ? 27.671 -1.952 -14.323 1.00 80.19 76 ALA A CA 1
ATOM 595 C C . ALA A 1 76 ? 28.474 -2.537 -15.496 1.00 80.19 76 ALA A C 1
ATOM 597 O O . ALA A 1 76 ? 28.985 -1.772 -16.307 1.00 80.19 76 ALA A O 1
ATOM 598 N N . VAL A 1 77 ? 28.455 -3.865 -15.666 1.00 78.75 77 VAL A N 1
ATOM 599 C CA . VAL A 1 77 ? 29.100 -4.552 -16.801 1.00 78.75 77 VAL A CA 1
ATOM 600 C C . VAL A 1 77 ? 28.565 -4.037 -18.138 1.00 78.75 77 VAL A C 1
ATOM 602 O O . VAL A 1 77 ? 29.326 -3.797 -19.069 1.00 78.75 77 VAL A O 1
ATOM 605 N N . PHE A 1 78 ? 27.252 -3.818 -18.237 1.00 83.44 78 PHE A N 1
ATOM 606 C CA . PHE A 1 78 ? 26.645 -3.215 -19.420 1.00 83.44 78 PHE A CA 1
ATOM 607 C C . PHE A 1 78 ? 27.152 -1.786 -19.681 1.00 83.44 78 PHE A C 1
ATOM 609 O O . PHE A 1 78 ? 27.414 -1.426 -20.825 1.00 83.44 78 PHE A O 1
ATOM 616 N N . CYS A 1 79 ? 27.302 -0.968 -18.638 1.00 83.06 79 CYS A N 1
ATOM 617 C CA . CYS A 1 79 ? 27.811 0.398 -18.759 1.00 83.06 79 CYS A CA 1
ATOM 618 C C . CYS A 1 79 ? 29.282 0.436 -19.200 1.00 83.06 79 CYS A C 1
ATOM 620 O O . CYS A 1 79 ? 29.647 1.295 -20.003 1.00 83.06 79 CYS A O 1
ATOM 622 N N . ASP A 1 80 ? 30.098 -0.510 -18.734 1.00 83.38 80 ASP A N 1
ATOM 623 C CA . ASP A 1 80 ? 31.524 -0.598 -19.070 1.00 83.38 80 ASP A CA 1
ATOM 624 C C . ASP A 1 80 ? 31.774 -0.858 -20.564 1.00 83.38 80 ASP A C 1
ATOM 626 O O . ASP A 1 80 ? 32.838 -0.516 -21.082 1.00 83.38 80 ASP A O 1
ATOM 630 N N . LEU A 1 81 ? 30.780 -1.369 -21.301 1.00 83.12 81 LEU A N 1
ATOM 631 C CA . LEU A 1 81 ? 30.854 -1.542 -22.758 1.00 83.12 81 LEU A CA 1
ATOM 632 C C . LEU A 1 81 ? 31.039 -0.227 -23.517 1.00 83.12 81 LEU A C 1
ATOM 634 O O . LEU A 1 81 ? 31.498 -0.239 -24.659 1.00 83.12 81 LEU A O 1
ATOM 638 N N . PHE A 1 82 ? 30.649 0.892 -22.912 1.00 86.12 82 PHE A N 1
ATOM 639 C CA . PHE A 1 82 ? 30.682 2.216 -23.528 1.00 86.12 82 PHE A CA 1
ATOM 640 C C . PHE A 1 82 ? 31.820 3.084 -22.996 1.00 86.12 82 PHE A C 1
ATOM 642 O O . PHE A 1 82 ? 31.894 4.254 -23.361 1.00 86.12 82 PHE A O 1
ATOM 649 N N . HIS A 1 83 ? 32.690 2.554 -22.127 1.00 85.75 83 HIS A N 1
ATOM 650 C CA . HIS A 1 83 ? 33.719 3.366 -21.477 1.00 85.75 83 HIS A CA 1
ATOM 651 C C . HIS A 1 83 ? 34.756 3.928 -22.463 1.00 85.75 83 HIS A C 1
ATOM 653 O O . HIS A 1 83 ? 35.341 4.977 -22.199 1.00 85.75 83 HIS A O 1
ATOM 659 N N . GLU A 1 84 ? 34.963 3.236 -23.586 1.00 85.88 84 GLU A N 1
ATOM 660 C CA . GLU A 1 84 ? 35.882 3.630 -24.661 1.00 85.88 84 GLU A CA 1
ATOM 661 C C . GLU A 1 84 ? 35.251 4.635 -25.638 1.00 85.88 84 GLU A C 1
ATOM 663 O O . GLU A 1 84 ? 35.952 5.213 -26.469 1.00 85.88 84 GLU A O 1
ATOM 668 N N . ASP A 1 85 ? 33.937 4.878 -25.549 1.00 86.88 85 ASP A N 1
ATOM 669 C CA . ASP A 1 85 ? 33.265 5.830 -26.428 1.00 86.88 85 ASP A CA 1
ATOM 670 C C . ASP A 1 85 ? 33.740 7.260 -26.106 1.00 86.88 85 ASP A C 1
ATOM 672 O O . ASP A 1 85 ? 33.807 7.683 -24.949 1.00 86.88 85 ASP A O 1
ATOM 676 N N . SER A 1 86 ? 34.011 8.057 -27.142 1.00 87.75 86 SER A N 1
ATOM 677 C CA . SER A 1 86 ? 34.586 9.406 -26.999 1.00 87.75 86 SER A CA 1
ATOM 678 C C . SER A 1 86 ? 33.734 10.376 -26.167 1.00 87.75 86 SER A C 1
ATOM 680 O O . SER A 1 86 ? 34.259 11.318 -25.573 1.00 87.75 86 SER A O 1
ATOM 682 N N . ASP A 1 87 ? 32.421 10.143 -26.079 1.00 87.06 87 ASP A N 1
ATOM 683 C CA . ASP A 1 87 ? 31.474 10.934 -25.292 1.00 87.06 87 ASP A CA 1
ATOM 684 C C . ASP A 1 87 ? 31.054 10.259 -23.971 1.00 87.06 87 ASP A C 1
ATOM 686 O O . ASP A 1 87 ? 30.093 10.706 -23.332 1.00 87.06 87 ASP A O 1
ATOM 690 N N . TRP A 1 88 ? 31.784 9.228 -23.522 1.00 87.38 88 TRP A N 1
ATOM 691 C CA . TRP A 1 88 ? 31.481 8.432 -22.326 1.00 87.38 88 TRP A CA 1
ATOM 692 C C . TRP A 1 88 ? 31.152 9.283 -21.095 1.00 87.38 88 TRP A C 1
ATOM 694 O O . TRP A 1 88 ? 30.122 9.085 -20.453 1.00 87.38 88 TRP A O 1
ATOM 704 N N . ASN A 1 89 ? 31.970 10.291 -20.782 1.00 88.25 89 ASN A N 1
ATOM 705 C CA . ASN A 1 89 ? 31.751 11.145 -19.609 1.00 88.25 89 ASN A CA 1
ATOM 706 C C . ASN A 1 89 ? 30.424 11.922 -19.676 1.00 88.25 89 ASN A C 1
ATOM 708 O O . ASN A 1 89 ? 29.721 12.059 -18.671 1.00 88.25 89 ASN A O 1
ATOM 712 N N . GLN A 1 90 ? 30.062 12.427 -20.858 1.00 87.38 90 GLN A N 1
ATOM 713 C CA . GLN A 1 90 ? 28.802 13.141 -21.067 1.00 87.38 90 GLN A CA 1
ATOM 714 C C . GLN A 1 90 ? 27.616 12.173 -21.038 1.00 87.38 90 GLN A C 1
ATOM 716 O O . GLN A 1 90 ? 26.562 12.483 -20.475 1.00 87.38 90 GLN A O 1
ATOM 721 N N . PHE A 1 91 ? 27.786 10.998 -21.638 1.00 85.62 91 PHE A N 1
ATOM 722 C CA . PHE A 1 91 ? 26.807 9.924 -21.634 1.00 85.62 91 PHE A CA 1
ATOM 723 C C . PHE A 1 91 ? 26.504 9.439 -20.204 1.00 85.62 91 PHE A C 1
ATOM 725 O O . PHE A 1 91 ? 25.349 9.475 -19.773 1.00 85.62 91 PHE A O 1
ATOM 732 N N . LYS A 1 92 ? 27.540 9.112 -19.423 1.00 85.88 92 LYS A N 1
ATOM 733 C CA . LYS A 1 92 ? 27.439 8.684 -18.022 1.00 85.88 92 LYS A CA 1
ATOM 734 C C . LYS A 1 92 ? 26.678 9.695 -17.163 1.00 85.88 92 LYS A C 1
ATOM 736 O O . LYS A 1 92 ? 25.733 9.318 -16.473 1.00 85.88 92 LYS A O 1
ATOM 741 N N . ARG A 1 93 ? 27.020 10.990 -17.247 1.00 85.44 93 ARG A N 1
ATOM 742 C CA . ARG A 1 93 ? 26.309 12.048 -16.500 1.00 85.44 93 ARG A CA 1
ATOM 743 C C . ARG A 1 93 ? 24.824 12.101 -16.857 1.00 85.44 93 ARG A C 1
ATOM 745 O O . ARG A 1 93 ? 23.983 12.145 -15.961 1.00 85.44 93 ARG A O 1
ATOM 752 N N . ARG A 1 94 ? 24.479 12.073 -18.151 1.00 83.25 94 ARG A N 1
ATOM 753 C CA . ARG A 1 94 ? 23.074 12.067 -18.604 1.00 83.25 94 ARG A CA 1
ATOM 754 C C . ARG A 1 94 ? 22.311 10.859 -18.060 1.00 83.25 94 ARG A C 1
ATOM 756 O O . ARG A 1 94 ? 21.200 11.027 -17.560 1.00 83.25 94 ARG A O 1
ATOM 763 N N . MET A 1 95 ? 22.924 9.677 -18.077 1.00 82.81 95 MET A N 1
ATOM 764 C CA . MET A 1 95 ? 22.336 8.462 -17.509 1.00 82.81 95 MET A CA 1
ATOM 765 C C . MET A 1 95 ? 22.090 8.570 -16.002 1.00 82.81 95 MET A C 1
ATOM 767 O O . MET A 1 95 ? 21.006 8.233 -15.525 1.00 82.81 95 MET A O 1
ATOM 771 N N . GLU A 1 96 ? 23.056 9.079 -15.239 1.00 83.50 96 GLU A N 1
ATOM 772 C CA . GLU A 1 96 ? 22.894 9.295 -13.797 1.00 83.50 96 GLU A CA 1
ATOM 773 C C . GLU A 1 96 ? 21.730 10.250 -13.488 1.00 83.50 96 GLU A C 1
ATOM 775 O O . GLU A 1 96 ? 20.940 9.982 -12.573 1.00 83.50 96 GLU A O 1
ATOM 780 N N . TYR A 1 97 ? 21.576 11.323 -14.274 1.00 83.62 97 TYR A N 1
ATOM 781 C CA . TYR A 1 97 ? 20.432 12.231 -14.164 1.00 83.62 97 TYR A CA 1
ATOM 782 C C . TYR A 1 97 ? 19.105 11.536 -14.476 1.00 83.62 97 TYR A C 1
ATOM 784 O O . TYR A 1 97 ? 18.153 11.697 -13.713 1.00 83.62 97 TYR A O 1
ATOM 792 N N . GLN A 1 98 ? 19.035 10.735 -15.541 1.00 77.81 98 GLN A N 1
ATOM 793 C CA . GLN A 1 98 ? 17.820 10.002 -15.909 1.00 77.81 98 GLN A CA 1
ATOM 794 C C . GLN A 1 98 ? 17.411 8.985 -14.837 1.00 77.81 98 GLN A C 1
ATOM 796 O O . GLN A 1 98 ? 16.250 8.956 -14.429 1.00 77.81 98 GLN A O 1
ATOM 801 N N . ILE A 1 99 ? 18.362 8.205 -14.310 1.00 78.06 99 ILE A N 1
ATOM 802 C CA . ILE A 1 99 ? 18.103 7.240 -13.230 1.00 78.06 99 ILE A CA 1
ATOM 803 C C . ILE A 1 99 ? 17.585 7.959 -11.982 1.00 78.06 99 ILE A C 1
ATOM 805 O O . ILE A 1 99 ? 16.629 7.510 -11.343 1.00 78.06 99 ILE A O 1
ATOM 809 N N . ARG A 1 100 ? 18.205 9.088 -11.618 1.00 80.44 100 ARG A N 1
ATOM 810 C CA . ARG A 1 100 ? 17.763 9.897 -10.477 1.00 80.44 100 ARG A CA 1
ATOM 811 C C . ARG A 1 100 ? 16.365 10.476 -10.712 1.00 80.44 100 ARG A C 1
ATOM 813 O O . ARG A 1 100 ? 15.534 10.418 -9.808 1.00 80.44 100 ARG A O 1
ATOM 820 N N . GLY A 1 101 ? 16.100 10.976 -11.919 1.00 79.06 101 GLY A N 1
ATOM 821 C CA . GLY A 1 101 ? 14.797 11.480 -12.346 1.00 79.06 101 GLY A CA 1
ATOM 822 C C . GLY A 1 101 ? 13.705 10.420 -12.234 1.00 79.06 101 GLY A C 1
ATOM 823 O O . GLY A 1 101 ? 12.695 10.664 -11.584 1.00 79.06 101 GLY A O 1
ATOM 824 N N . SER A 1 102 ? 13.944 9.212 -12.752 1.00 76.06 102 SER A N 1
ATOM 825 C CA . SER A 1 102 ? 12.993 8.094 -12.670 1.00 76.06 102 SER A CA 1
ATOM 826 C C . SER A 1 102 ? 12.661 7.707 -11.221 1.00 76.06 102 SER A C 1
ATOM 828 O O . SER A 1 102 ? 11.490 7.573 -10.862 1.00 76.06 102 SER A O 1
ATOM 830 N N . LYS A 1 103 ? 13.668 7.639 -10.333 1.00 77.62 103 LYS A N 1
ATOM 831 C CA . LYS A 1 103 ? 13.446 7.397 -8.894 1.00 77.62 103 LYS A CA 1
ATOM 832 C C . LYS A 1 103 ? 12.579 8.476 -8.245 1.00 77.62 103 LYS A C 1
ATOM 834 O O . LYS A 1 103 ? 11.731 8.157 -7.412 1.00 77.62 103 LYS A O 1
ATOM 839 N N . ASN A 1 104 ? 12.787 9.740 -8.604 1.00 77.06 104 ASN A N 1
ATOM 840 C CA . ASN A 1 104 ? 11.975 10.841 -8.092 1.00 77.06 104 ASN A CA 1
ATOM 841 C C . ASN A 1 104 ? 10.537 10.757 -8.610 1.00 77.06 104 ASN A C 1
ATOM 843 O O . ASN A 1 104 ? 9.611 10.856 -7.810 1.00 77.06 104 ASN A O 1
ATOM 847 N N . THR A 1 105 ? 10.341 10.484 -9.901 1.00 80.38 105 THR A N 1
ATOM 848 C CA . THR A 1 105 ? 9.011 10.266 -10.483 1.00 80.38 105 THR A CA 1
ATOM 849 C C . THR A 1 105 ? 8.282 9.120 -9.786 1.00 80.38 105 THR A C 1
ATOM 851 O O . THR A 1 105 ? 7.146 9.297 -9.356 1.00 80.38 105 THR A O 1
ATOM 854 N N . ALA A 1 106 ? 8.941 7.976 -9.576 1.00 79.50 106 ALA A N 1
ATOM 855 C CA . ALA A 1 106 ? 8.354 6.840 -8.866 1.00 79.50 106 ALA A CA 1
ATOM 856 C C . ALA A 1 106 ? 7.953 7.194 -7.422 1.00 79.50 106 ALA A C 1
ATOM 858 O O . ALA A 1 106 ? 6.870 6.824 -6.970 1.00 79.50 106 ALA A O 1
ATOM 859 N N . ARG A 1 107 ? 8.787 7.962 -6.705 1.00 83.12 107 ARG A N 1
ATOM 860 C CA . ARG A 1 107 ? 8.467 8.458 -5.355 1.00 83.12 107 ARG A CA 1
ATOM 861 C C . ARG A 1 107 ? 7.261 9.392 -5.352 1.00 83.12 107 ARG A C 1
ATOM 863 O O . ARG A 1 107 ? 6.408 9.254 -4.482 1.00 83.12 107 ARG A O 1
ATOM 870 N N . VAL A 1 108 ? 7.173 10.306 -6.318 1.00 86.56 108 VAL A N 1
ATOM 871 C CA . VAL A 1 108 ? 6.025 11.214 -6.465 1.00 86.56 108 VAL A CA 1
ATOM 872 C C . VAL A 1 108 ? 4.754 10.422 -6.766 1.00 86.56 108 VAL A C 1
ATOM 874 O O . VAL A 1 108 ? 3.746 10.623 -6.097 1.00 86.56 108 VAL A O 1
ATOM 877 N N . VAL A 1 109 ? 4.806 9.464 -7.697 1.00 85.88 109 VAL A N 1
ATOM 878 C CA . VAL A 1 109 ? 3.666 8.589 -8.017 1.00 85.88 109 VAL A CA 1
ATOM 879 C C . VAL A 1 109 ? 3.209 7.809 -6.782 1.00 85.88 109 VAL A C 1
ATOM 881 O O . VAL A 1 109 ? 2.018 7.816 -6.468 1.00 85.88 109 VAL A O 1
ATOM 884 N N . ALA A 1 110 ? 4.138 7.203 -6.038 1.00 87.19 110 ALA A N 1
ATOM 885 C CA . ALA A 1 110 ? 3.828 6.481 -4.806 1.00 87.19 110 ALA A CA 1
ATOM 886 C C . ALA A 1 110 ? 3.236 7.402 -3.725 1.00 87.19 110 ALA A C 1
ATOM 888 O O . ALA A 1 110 ? 2.281 7.024 -3.046 1.00 87.19 110 ALA A O 1
ATOM 889 N N . ALA A 1 111 ? 3.754 8.626 -3.577 1.00 86.88 111 ALA A N 1
ATOM 890 C CA . ALA A 1 111 ? 3.201 9.622 -2.662 1.00 86.88 111 ALA A CA 1
ATOM 891 C C . ALA A 1 111 ? 1.767 10.007 -3.057 1.00 86.88 111 ALA A C 1
ATOM 893 O O . ALA A 1 111 ? 0.871 9.954 -2.217 1.00 86.88 111 ALA A O 1
ATOM 894 N N . CYS A 1 112 ? 1.512 10.289 -4.339 1.00 89.44 112 CYS A N 1
ATOM 895 C CA . CYS A 1 112 ? 0.172 10.585 -4.845 1.00 89.44 112 CYS A CA 1
ATOM 896 C C . CYS A 1 112 ? -0.804 9.424 -4.614 1.00 89.44 112 CYS A C 1
ATOM 898 O O . CYS A 1 112 ? -1.922 9.646 -4.149 1.00 89.44 112 CYS A O 1
ATOM 900 N N . GLN A 1 113 ? -0.395 8.187 -4.908 1.00 90.12 113 GLN A N 1
ATOM 901 C CA . GLN A 1 113 ? -1.200 6.992 -4.636 1.00 90.12 113 GLN A CA 1
ATOM 902 C C . GLN A 1 113 ? -1.490 6.845 -3.139 1.00 90.12 113 GLN A C 1
ATOM 904 O O . GLN A 1 113 ? -2.621 6.552 -2.751 1.00 90.12 113 GLN A O 1
ATOM 909 N N . ASN A 1 114 ? -0.500 7.108 -2.284 1.00 89.25 114 ASN A N 1
ATOM 910 C CA . ASN A 1 114 ? -0.670 7.051 -0.840 1.00 89.25 114 ASN A CA 1
ATOM 911 C C . ASN A 1 114 ? -1.647 8.106 -0.317 1.00 89.25 114 ASN A C 1
ATOM 913 O O . ASN A 1 114 ? -2.523 7.744 0.472 1.00 89.25 114 ASN A O 1
ATOM 917 N N . CYS A 1 115 ? -1.550 9.352 -0.791 1.00 89.69 115 CYS A N 1
ATOM 918 C CA . CYS A 1 115 ? -2.487 10.428 -0.465 1.00 89.69 115 CYS A CA 1
ATOM 919 C C . CYS A 1 115 ? -3.915 10.084 -0.900 1.00 89.69 115 CYS A C 1
ATOM 921 O O . CYS A 1 115 ? -4.834 10.201 -0.094 1.00 89.69 115 CYS A O 1
ATOM 923 N N . ARG A 1 116 ? -4.107 9.580 -2.129 1.00 91.44 116 ARG A N 1
ATOM 924 C CA . ARG A 1 116 ? -5.430 9.128 -2.599 1.00 91.44 116 ARG A CA 1
ATOM 925 C C . ARG A 1 116 ? -5.973 7.994 -1.736 1.00 91.44 116 ARG A C 1
ATOM 927 O O . ARG A 1 116 ? -7.099 8.067 -1.268 1.00 91.44 116 ARG A O 1
ATOM 934 N N . GLY A 1 117 ? -5.161 6.973 -1.462 1.00 91.62 117 GLY A N 1
ATOM 935 C CA . GLY A 1 117 ? -5.576 5.855 -0.614 1.00 91.62 117 GLY A CA 1
ATOM 936 C C . GLY A 1 117 ? -5.861 6.264 0.836 1.00 91.62 117 GLY A C 1
ATOM 937 O O . GLY A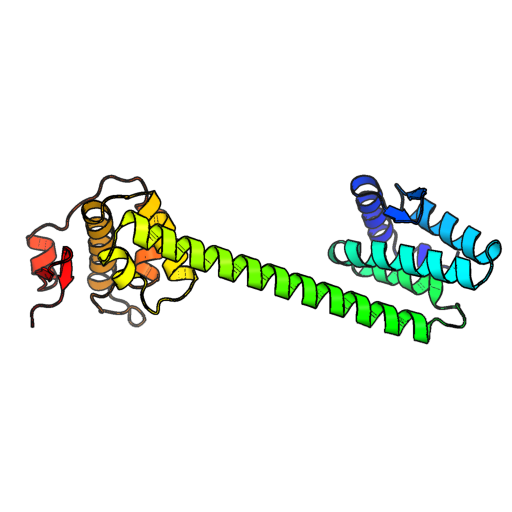 1 117 ? -6.646 5.608 1.508 1.00 91.62 117 GLY A O 1
ATOM 938 N N . PHE A 1 118 ? -5.223 7.323 1.342 1.00 93.62 118 PHE A N 1
ATOM 939 C CA . PHE A 1 118 ? -5.549 7.900 2.646 1.00 93.62 118 PHE A CA 1
ATOM 940 C C . PHE A 1 118 ? -6.893 8.631 2.614 1.00 93.62 118 PHE A C 1
ATOM 942 O O . PHE A 1 118 ? -7.741 8.347 3.453 1.00 93.62 118 PHE A O 1
ATOM 949 N N . LYS A 1 119 ? -7.110 9.493 1.614 1.00 94.56 119 LYS A N 1
ATOM 950 C CA . LYS A 1 119 ? -8.364 10.233 1.449 1.00 94.56 119 LYS A CA 1
ATOM 951 C C . LYS A 1 119 ? -9.560 9.296 1.263 1.00 94.56 119 LYS A C 1
ATOM 953 O O . LYS A 1 119 ? -10.530 9.416 1.995 1.00 94.56 119 LYS A O 1
ATOM 958 N N . ASN A 1 120 ? -9.430 8.282 0.407 1.00 95.25 120 ASN A N 1
ATOM 959 C CA . ASN A 1 120 ? -10.464 7.260 0.226 1.00 95.25 120 ASN A CA 1
ATOM 960 C C . ASN A 1 120 ? -10.790 6.525 1.535 1.00 95.25 120 ASN A C 1
ATOM 962 O O . ASN A 1 120 ? -11.948 6.228 1.801 1.00 95.25 120 ASN A O 1
ATOM 966 N N . ALA A 1 121 ? -9.782 6.231 2.364 1.00 96.31 121 ALA A N 1
ATOM 967 C CA . ALA A 1 121 ? -10.015 5.610 3.665 1.00 96.31 121 ALA A CA 1
ATOM 968 C C . ALA A 1 121 ? -10.774 6.547 4.619 1.00 96.31 121 ALA A C 1
ATOM 970 O O . ALA A 1 121 ? -11.642 6.072 5.342 1.00 96.31 121 ALA A O 1
ATOM 971 N N . GLN A 1 122 ? -10.479 7.854 4.610 1.00 96.88 122 GLN A N 1
ATOM 972 C CA . GLN A 1 122 ? -11.246 8.834 5.386 1.00 96.88 122 GLN A CA 1
ATOM 973 C C . GLN A 1 122 ? -12.701 8.884 4.919 1.00 96.88 122 GLN A C 1
ATOM 975 O O . GLN A 1 122 ? -13.601 8.690 5.728 1.00 96.88 122 GLN A O 1
ATOM 980 N N . ASP A 1 123 ? -12.912 9.062 3.614 1.00 96.31 123 ASP A N 1
ATOM 981 C CA . ASP A 1 123 ? -14.244 9.215 3.028 1.00 96.31 123 ASP A CA 1
ATOM 982 C C . ASP A 1 123 ? -15.110 7.971 3.267 1.00 96.31 123 ASP A C 1
ATOM 984 O O . ASP A 1 123 ? -16.280 8.089 3.621 1.00 96.31 123 ASP A O 1
ATOM 988 N N . ASN A 1 124 ? -14.528 6.772 3.166 1.00 96.94 124 ASN A N 1
ATOM 989 C CA . ASN A 1 124 ? -15.244 5.531 3.452 1.00 96.94 124 ASN A CA 1
ATOM 990 C C . ASN A 1 124 ? -15.608 5.389 4.934 1.00 96.94 124 ASN A C 1
ATOM 992 O O . ASN A 1 124 ? -16.699 4.925 5.246 1.00 96.94 124 ASN A O 1
ATOM 996 N N . VAL A 1 125 ? -14.728 5.782 5.859 1.00 97.44 125 VAL A N 1
ATOM 997 C CA . VAL A 1 125 ? -15.051 5.740 7.295 1.00 97.44 125 VAL A CA 1
ATOM 998 C C . VAL A 1 125 ? -16.181 6.713 7.620 1.00 97.44 125 VAL A C 1
ATOM 1000 O O . VAL A 1 125 ? -17.122 6.327 8.312 1.00 97.44 125 VAL A O 1
ATOM 1003 N N . SER A 1 126 ? -16.131 7.933 7.081 1.00 96.12 126 SER A N 1
ATOM 1004 C CA . SER A 1 126 ? -17.216 8.911 7.203 1.00 96.12 126 SER A CA 1
ATOM 1005 C C . SER A 1 126 ? -18.517 8.401 6.584 1.00 96.12 126 SER A C 1
ATOM 1007 O O . SER A 1 126 ? -19.581 8.567 7.167 1.00 96.12 126 SER A O 1
ATOM 1009 N N . ALA A 1 127 ? -18.458 7.730 5.432 1.00 97.06 127 ALA A N 1
ATOM 1010 C CA . ALA A 1 127 ? -19.645 7.178 4.786 1.00 97.06 127 ALA A CA 1
ATOM 1011 C C . ALA A 1 127 ? -20.287 6.037 5.593 1.00 97.06 127 ALA A C 1
ATOM 1013 O O . ALA A 1 127 ? -21.509 5.913 5.609 1.00 97.06 127 ALA A O 1
ATOM 1014 N N . VAL A 1 128 ? -19.478 5.208 6.260 1.00 97.38 128 VAL A N 1
ATOM 1015 C CA . VAL A 1 128 ? -19.958 4.031 7.000 1.00 97.38 128 VAL A CA 1
ATOM 1016 C C . VAL A 1 128 ? -20.438 4.394 8.409 1.00 97.38 128 VAL A C 1
ATOM 1018 O O . VAL A 1 128 ? -21.498 3.940 8.829 1.00 97.38 128 VAL A O 1
ATOM 1021 N N . TRP A 1 129 ? -19.695 5.226 9.144 1.00 97.44 129 TRP A N 1
ATOM 1022 C CA . TRP A 1 129 ? -20.000 5.568 10.544 1.00 97.44 129 TRP A CA 1
ATOM 1023 C C . TRP A 1 129 ? -20.460 7.019 10.757 1.00 97.44 129 TRP A C 1
ATOM 1025 O O . TRP A 1 129 ? -20.656 7.441 11.900 1.00 97.44 129 TRP A O 1
ATOM 1035 N N . GLY A 1 130 ? -20.628 7.801 9.690 1.00 96.06 130 GLY A N 1
ATOM 1036 C CA . GLY A 1 130 ? -21.085 9.189 9.759 1.00 96.06 130 GLY A CA 1
ATOM 1037 C C . GLY A 1 130 ? -20.163 10.089 10.585 1.00 96.06 130 GLY A C 1
ATOM 1038 O O . GLY A 1 130 ? -18.940 9.928 10.609 1.00 96.06 130 GLY A O 1
ATOM 1039 N N . GLU A 1 131 ? -20.778 11.013 11.326 1.00 95.75 131 GLU A N 1
ATOM 1040 C CA . GLU A 1 131 ? -20.097 11.989 12.190 1.00 95.75 131 GLU A CA 1
ATOM 1041 C C . GLU A 1 131 ? -19.215 11.323 13.266 1.00 95.75 131 GLU A C 1
ATOM 1043 O O . GLU A 1 131 ? -18.177 11.858 13.661 1.00 95.75 131 GLU A O 1
ATOM 1048 N N . VAL A 1 132 ? -19.596 10.132 13.746 1.00 95.38 132 VAL A N 1
ATOM 1049 C CA . VAL A 1 132 ? -18.781 9.385 14.716 1.00 95.38 132 VAL A CA 1
ATOM 1050 C C . VAL A 1 132 ? -17.485 8.914 14.064 1.00 95.38 132 VAL A C 1
ATOM 1052 O O . VAL A 1 132 ? -16.411 9.074 14.645 1.00 95.38 132 VAL A O 1
ATOM 1055 N N . GLY A 1 133 ? -17.572 8.396 12.835 1.00 95.81 133 GLY A N 1
ATOM 1056 C CA . GLY A 1 133 ? -16.409 8.013 12.041 1.00 95.81 133 GLY A CA 1
ATOM 1057 C C . GLY A 1 133 ? -15.443 9.177 11.843 1.00 95.81 133 GLY A C 1
ATOM 1058 O O . GLY A 1 133 ? -14.250 9.023 12.105 1.00 95.81 133 GLY A O 1
ATOM 1059 N N . GLU A 1 134 ? -15.968 10.347 11.473 1.00 95.81 134 GLU A N 1
ATOM 1060 C CA . GLU A 1 134 ? -15.192 11.583 11.304 1.00 95.81 134 GLU A CA 1
ATOM 1061 C C . GLU A 1 134 ? -14.430 11.962 12.577 1.00 95.81 134 GLU A C 1
ATOM 1063 O O . GLU A 1 134 ? -13.214 12.151 12.536 1.00 95.81 134 GLU A O 1
ATOM 1068 N N . LYS A 1 135 ? -15.110 11.977 13.729 1.00 94.62 135 LYS A N 1
ATOM 1069 C CA . LYS A 1 135 ? -14.486 12.291 15.026 1.00 94.62 135 LYS A CA 1
ATOM 1070 C C . LYS A 1 135 ? -13.396 11.294 15.417 1.00 94.62 135 LYS A C 1
ATOM 1072 O O . LYS A 1 135 ? -12.387 11.684 16.000 1.00 94.62 135 LYS A O 1
ATOM 1077 N N . VAL A 1 136 ? -13.577 10.009 15.108 1.00 94.25 136 VAL A N 1
ATOM 1078 C CA . VAL A 1 136 ? -12.592 8.961 15.427 1.00 94.25 136 VAL A CA 1
ATOM 1079 C C . VAL A 1 136 ? -11.298 9.137 14.627 1.00 94.25 136 VAL A C 1
ATOM 1081 O O . VAL A 1 136 ? -10.213 8.853 15.147 1.00 94.25 136 VAL A O 1
ATOM 1084 N N . ILE A 1 137 ? -11.391 9.591 13.374 1.00 96.25 137 ILE A N 1
ATOM 1085 C CA . ILE A 1 137 ? -10.242 9.718 12.463 1.00 96.25 137 ILE A CA 1
ATOM 1086 C C . ILE A 1 137 ? -9.659 11.131 12.373 1.00 96.25 137 ILE A C 1
ATOM 1088 O O . ILE A 1 137 ? -8.613 11.301 11.737 1.00 96.25 137 ILE A O 1
ATOM 1092 N N . ASP A 1 138 ? -10.282 12.123 13.007 1.00 94.75 138 ASP A N 1
ATOM 1093 C CA . ASP A 1 138 ? -9.851 13.515 12.921 1.00 94.75 138 ASP A CA 1
ATOM 1094 C C . ASP A 1 138 ? -8.428 13.734 13.467 1.00 94.75 138 ASP A C 1
ATOM 1096 O O . ASP A 1 138 ? -8.043 13.247 14.536 1.00 94.75 138 ASP A O 1
ATOM 1100 N N . GLY A 1 139 ? -7.606 14.426 12.676 1.00 92.00 139 GLY A N 1
ATOM 1101 C CA . GLY A 1 139 ? -6.191 14.669 12.970 1.00 92.00 139 GLY A CA 1
ATOM 1102 C C . GLY A 1 139 ? -5.316 13.410 13.090 1.00 92.00 139 GLY A C 1
ATOM 1103 O O . GLY A 1 139 ? -4.186 13.494 13.579 1.00 92.00 139 GLY A O 1
ATOM 1104 N N . ARG A 1 140 ? -5.798 12.224 12.687 1.00 94.38 140 ARG A N 1
ATOM 1105 C CA . ARG A 1 140 ? -5.070 10.957 12.879 1.00 94.38 140 ARG A CA 1
ATOM 1106 C C . ARG A 1 140 ? -4.137 10.633 11.716 1.00 94.38 140 ARG A C 1
ATOM 1108 O O . ARG A 1 140 ? -4.403 10.922 10.553 1.00 94.38 140 ARG A O 1
ATOM 1115 N N . ALA A 1 141 ? -3.040 9.949 12.039 1.00 93.19 141 ALA A N 1
ATOM 1116 C CA . ALA A 1 141 ? -2.056 9.510 11.055 1.00 93.19 141 ALA A CA 1
ATOM 1117 C C . ALA A 1 141 ? -2.632 8.487 10.056 1.00 93.19 141 ALA A C 1
ATOM 1119 O O . ALA A 1 141 ? -3.500 7.679 10.385 1.00 93.19 141 ALA A O 1
ATOM 1120 N N . GLN A 1 142 ? -2.058 8.443 8.853 1.00 92.75 142 GLN A N 1
ATOM 1121 C CA . GLN A 1 142 ? -2.509 7.590 7.751 1.00 92.75 142 GLN A CA 1
ATOM 1122 C C . GLN A 1 142 ? -2.676 6.108 8.115 1.00 92.75 142 GLN A C 1
ATOM 1124 O O . GLN A 1 142 ? -3.682 5.495 7.763 1.00 92.75 142 GLN A O 1
ATOM 1129 N N . THR A 1 143 ? -1.715 5.522 8.834 1.00 92.75 143 THR A N 1
ATOM 1130 C CA . THR A 1 143 ? -1.774 4.111 9.253 1.00 92.75 143 THR A CA 1
ATOM 1131 C C . THR A 1 143 ? -2.947 3.841 10.194 1.00 92.75 143 THR A C 1
ATOM 1133 O O . THR A 1 143 ? -3.574 2.786 10.104 1.00 92.75 143 THR A O 1
ATOM 1136 N N . PHE A 1 144 ? -3.264 4.797 11.073 1.00 96.00 144 PHE A N 1
ATOM 1137 C CA . PHE A 1 144 ? -4.407 4.706 11.976 1.00 96.00 144 PHE A CA 1
ATOM 1138 C C . PHE A 1 144 ? -5.707 4.684 11.173 1.00 96.00 144 PHE A C 1
ATOM 1140 O O . PHE A 1 144 ? -6.475 3.735 11.282 1.00 96.00 144 PHE A O 1
ATOM 1147 N N . VAL A 1 145 ? -5.903 5.673 10.298 1.00 97.00 145 VAL A N 1
ATOM 1148 C CA . VAL A 1 145 ? -7.130 5.810 9.501 1.00 97.00 145 VAL A CA 1
ATOM 1149 C C . VAL A 1 145 ? -7.338 4.631 8.558 1.00 97.00 145 VAL A C 1
ATOM 1151 O O . VAL A 1 145 ? -8.442 4.109 8.475 1.00 97.00 145 VAL A O 1
ATOM 1154 N N . ARG A 1 146 ? -6.285 4.145 7.889 1.00 94.88 146 ARG A N 1
ATOM 1155 C CA . ARG A 1 146 ? -6.396 2.955 7.030 1.00 94.88 146 ARG A CA 1
ATOM 1156 C C . ARG A 1 146 ? -6.802 1.707 7.812 1.00 94.88 146 ARG A C 1
ATOM 1158 O O . ARG A 1 146 ? -7.546 0.890 7.287 1.00 94.88 146 ARG A O 1
ATOM 1165 N N . SER A 1 147 ? -6.340 1.573 9.054 1.00 96.00 147 SER A N 1
ATOM 1166 C CA . SER A 1 147 ? -6.737 0.451 9.910 1.00 96.00 147 SER A CA 1
ATOM 1167 C C . SER A 1 147 ? -8.180 0.615 10.397 1.00 96.00 147 SER A C 1
ATOM 1169 O O . SER A 1 147 ? -8.940 -0.344 10.357 1.00 96.00 147 SER A O 1
ATOM 1171 N N . ILE A 1 148 ? -8.593 1.835 10.767 1.00 97.19 148 ILE A N 1
ATOM 1172 C CA . ILE A 1 148 ? -9.996 2.147 11.085 1.00 97.19 148 ILE A CA 1
ATOM 1173 C C . ILE A 1 148 ? -10.908 1.819 9.900 1.00 97.19 148 ILE A C 1
ATOM 1175 O O . ILE A 1 148 ? -11.939 1.191 10.096 1.00 97.19 148 ILE A O 1
ATOM 1179 N N . HIS A 1 149 ? -10.510 2.165 8.676 1.00 97.00 149 HIS A N 1
ATOM 1180 C CA . HIS A 1 149 ? -11.253 1.819 7.467 1.00 97.00 149 HIS A CA 1
ATOM 1181 C C . HIS A 1 149 ? -11.454 0.304 7.320 1.00 97.00 149 HIS A C 1
ATOM 1183 O O . HIS A 1 149 ? -12.569 -0.129 7.048 1.00 97.00 149 HIS A O 1
ATOM 1189 N N . THR A 1 150 ? -10.429 -0.516 7.579 1.00 96.00 150 THR A N 1
ATOM 1190 C CA . THR A 1 150 ? -10.590 -1.981 7.606 1.00 96.00 150 THR A CA 1
ATOM 1191 C C . THR A 1 150 ? -11.603 -2.430 8.661 1.00 96.00 150 THR A C 1
ATOM 1193 O O . THR A 1 150 ? -12.420 -3.306 8.387 1.00 96.00 150 THR A O 1
ATOM 1196 N N . VAL A 1 151 ? -11.578 -1.825 9.854 1.00 96.62 151 VAL A N 1
ATOM 1197 C CA . VAL A 1 151 ? -12.561 -2.122 10.908 1.00 96.62 151 VAL A CA 1
ATOM 1198 C C . VAL A 1 151 ? -13.971 -1.717 10.474 1.00 96.62 151 VAL A C 1
ATOM 1200 O O . VAL A 1 151 ? -14.884 -2.511 10.651 1.00 96.62 151 VAL A O 1
ATOM 1203 N N . ALA A 1 152 ? -14.146 -0.548 9.855 1.00 96.69 152 ALA A N 1
ATOM 1204 C CA . ALA A 1 152 ? -15.437 -0.069 9.359 1.00 96.69 152 ALA A CA 1
ATOM 1205 C C . ALA A 1 152 ? -16.028 -0.970 8.268 1.00 96.69 152 ALA A C 1
ATOM 1207 O O . ALA A 1 152 ? -17.222 -1.245 8.282 1.00 96.69 152 ALA A O 1
ATOM 1208 N N . LEU A 1 153 ? -15.198 -1.497 7.363 1.00 94.94 153 LEU A N 1
ATOM 1209 C CA . LEU A 1 153 ? -15.655 -2.472 6.369 1.00 94.94 153 LEU A CA 1
ATOM 1210 C C . LEU A 1 153 ? -16.089 -3.800 7.003 1.00 94.94 153 LEU A C 1
ATOM 1212 O O . LEU A 1 153 ? -17.036 -4.421 6.531 1.00 94.94 153 LEU A O 1
ATOM 1216 N N . GLY A 1 154 ? -15.394 -4.244 8.054 1.00 94.75 154 GLY A N 1
ATOM 1217 C CA . GLY A 1 154 ? -15.746 -5.467 8.780 1.00 94.75 154 GLY A CA 1
ATOM 1218 C C . GLY A 1 154 ? -16.947 -5.311 9.712 1.00 94.75 154 GLY A C 1
ATOM 1219 O O . GLY A 1 154 ? -17.662 -6.281 9.937 1.00 94.75 154 GLY A O 1
ATOM 1220 N N . HIS A 1 155 ? -17.159 -4.099 10.227 1.00 95.12 155 HIS A N 1
ATOM 1221 C CA . HIS A 1 155 ? -18.196 -3.742 11.195 1.00 95.12 155 HIS A CA 1
ATOM 1222 C C . HIS A 1 155 ? -18.884 -2.439 10.764 1.00 95.12 155 HIS A C 1
ATOM 1224 O O . HIS A 1 155 ? -18.560 -1.366 11.285 1.00 95.12 155 HIS A O 1
ATOM 1230 N N . PRO A 1 156 ? -19.826 -2.502 9.802 1.00 94.94 156 PRO A N 1
ATOM 1231 C CA . PRO A 1 156 ? -20.451 -1.303 9.247 1.00 94.94 156 PRO A CA 1
ATOM 1232 C C . PRO A 1 156 ? -21.267 -0.503 10.265 1.00 94.94 156 PRO A C 1
ATOM 1234 O O . PRO A 1 156 ? -21.430 0.703 10.116 1.00 94.94 156 PRO A O 1
ATOM 1237 N N . GLN A 1 157 ? -21.760 -1.152 11.322 1.00 94.88 157 GLN A N 1
ATOM 1238 C CA . GLN A 1 157 ? -22.448 -0.477 12.417 1.00 94.88 157 GLN A CA 1
ATOM 1239 C C . GLN A 1 157 ? -21.446 -0.073 13.499 1.00 94.88 157 GLN A C 1
ATOM 1241 O O . GLN A 1 157 ? -20.706 -0.906 14.026 1.00 94.88 157 GLN A O 1
ATOM 1246 N N . TRP A 1 158 ? -21.449 1.209 13.871 1.00 95.69 158 TRP A N 1
ATOM 1247 C CA . TRP A 1 158 ? -20.569 1.723 14.926 1.00 95.69 158 TRP A CA 1
ATOM 1248 C C . TRP A 1 158 ? -20.759 0.987 16.262 1.00 95.69 158 TRP A C 1
ATOM 1250 O O . TRP A 1 158 ? -19.778 0.725 16.956 1.00 95.69 158 TRP A O 1
ATOM 1260 N N . SER A 1 159 ? -21.994 0.602 16.599 1.00 93.00 159 SER A N 1
ATOM 1261 C CA . SER A 1 159 ? -22.313 -0.162 17.813 1.00 93.00 159 SER A CA 1
ATOM 1262 C C . SER A 1 159 ? -21.538 -1.478 17.915 1.00 93.00 159 SER A C 1
ATOM 1264 O O . SER A 1 159 ? -21.152 -1.875 19.009 1.00 93.00 159 SER A O 1
ATOM 1266 N N . ASP A 1 160 ? -21.236 -2.127 16.793 1.00 93.25 160 ASP A N 1
ATOM 1267 C CA . ASP A 1 160 ? -20.473 -3.375 16.794 1.00 93.25 160 ASP A CA 1
ATOM 1268 C C . ASP A 1 160 ? -18.976 -3.086 16.946 1.00 93.25 160 ASP A C 1
ATOM 1270 O O . ASP A 1 160 ? -18.274 -3.689 17.764 1.00 93.25 160 ASP A O 1
ATOM 1274 N N . ALA A 1 161 ? -18.482 -2.099 16.196 1.00 95.75 161 ALA A N 1
ATOM 1275 C CA . ALA A 1 161 ? -17.082 -1.699 16.223 1.00 95.75 161 ALA A CA 1
ATOM 1276 C C . ALA A 1 161 ? -16.650 -1.160 17.597 1.00 95.75 161 ALA A C 1
ATOM 1278 O O . ALA A 1 161 ? -15.546 -1.459 18.063 1.00 95.75 161 ALA A O 1
ATOM 1279 N N . VAL A 1 162 ? -17.517 -0.396 18.270 1.00 96.12 162 VAL A N 1
ATOM 1280 C CA . VAL A 1 162 ? -17.206 0.215 19.567 1.00 96.12 162 VAL A CA 1
ATOM 1281 C C . VAL A 1 162 ? -16.981 -0.833 20.654 1.00 96.12 162 VAL A C 1
ATOM 1283 O O . VAL A 1 162 ? -16.092 -0.665 21.489 1.00 96.12 162 VAL A O 1
ATOM 1286 N N . HIS A 1 163 ? -17.687 -1.966 20.608 1.00 95.38 163 HIS A N 1
ATOM 1287 C CA . HIS A 1 163 ? -17.440 -3.077 21.526 1.00 95.38 163 HIS A CA 1
ATOM 1288 C C . HIS A 1 163 ? -16.027 -3.646 21.360 1.00 95.38 163 HIS A C 1
ATOM 1290 O O . HIS A 1 163 ? -15.326 -3.849 22.353 1.00 95.38 163 HIS A O 1
ATOM 1296 N N . HIS A 1 164 ? -15.558 -3.813 20.122 1.00 96.25 164 HIS A N 1
ATOM 1297 C CA . HIS A 1 164 ? -14.191 -4.265 19.852 1.00 96.25 164 HIS A CA 1
ATOM 1298 C C . HIS A 1 164 ? -13.137 -3.256 20.314 1.00 96.25 164 HIS A C 1
ATOM 1300 O O . HIS A 1 164 ? -12.128 -3.648 20.910 1.00 96.25 164 HIS A O 1
ATOM 1306 N N . PHE A 1 165 ? -13.370 -1.958 20.098 1.00 96.69 165 PHE A N 1
ATOM 1307 C CA . PHE A 1 165 ? -12.475 -0.918 20.611 1.00 96.69 165 PHE A CA 1
ATOM 1308 C C . PHE A 1 165 ? -12.434 -0.901 22.138 1.00 96.69 165 PHE A C 1
ATOM 1310 O O . PHE A 1 165 ? -11.344 -0.862 22.706 1.00 96.69 165 PHE A O 1
ATOM 1317 N N . ASN A 1 166 ? -13.579 -1.015 22.809 1.00 96.00 166 ASN A N 1
ATOM 1318 C CA . ASN A 1 166 ? -13.641 -1.070 24.267 1.00 96.00 166 ASN A CA 1
ATOM 1319 C C . ASN A 1 166 ? -12.898 -2.283 24.830 1.00 96.00 166 ASN A C 1
ATOM 1321 O O . ASN A 1 166 ? -12.155 -2.135 25.795 1.00 96.00 166 ASN A O 1
ATOM 1325 N N . GLN A 1 167 ? -13.016 -3.459 24.207 1.00 94.38 167 GLN A N 1
ATOM 1326 C CA . GLN A 1 167 ? -12.234 -4.638 24.599 1.00 94.38 167 GLN A CA 1
ATOM 1327 C C . GLN A 1 167 ? -10.726 -4.402 24.444 1.00 94.38 167 GLN A C 1
ATOM 1329 O O . GLN A 1 167 ? -9.937 -4.754 25.324 1.00 94.38 167 GLN A O 1
ATOM 1334 N N . ALA A 1 168 ? -10.309 -3.778 23.340 1.00 94.69 168 ALA A N 1
ATOM 1335 C CA . ALA A 1 168 ? -8.907 -3.461 23.093 1.00 94.69 168 ALA A CA 1
ATOM 1336 C C . ALA A 1 168 ? -8.351 -2.452 24.118 1.00 94.69 168 ALA A C 1
ATOM 1338 O O . ALA A 1 168 ? -7.284 -2.682 24.694 1.00 94.69 168 ALA A O 1
ATOM 1339 N N . ILE A 1 169 ? -9.106 -1.385 24.397 1.00 94.38 169 ILE A N 1
ATOM 1340 C CA . ILE A 1 169 ? -8.775 -0.367 25.402 1.00 94.38 169 ILE A CA 1
ATOM 1341 C C . ILE A 1 169 ? -8.728 -0.996 26.802 1.00 94.38 169 ILE A C 1
ATOM 1343 O O . ILE A 1 169 ? -7.741 -0.828 27.517 1.00 94.38 169 ILE A O 1
ATOM 1347 N N . PHE A 1 170 ? -9.735 -1.789 27.177 1.00 93.75 170 PHE A N 1
ATOM 1348 C CA . PHE A 1 170 ? -9.785 -2.489 28.461 1.00 93.75 170 PHE A CA 1
ATOM 1349 C C . PHE A 1 170 ? -8.574 -3.404 28.658 1.00 93.75 170 PHE A C 1
ATOM 1351 O O . PHE A 1 170 ? -7.917 -3.357 29.699 1.00 93.75 170 PHE A O 1
ATOM 1358 N N . ARG A 1 171 ? -8.215 -4.191 27.635 1.00 92.44 171 ARG A N 1
ATOM 1359 C CA . ARG A 1 171 ? -7.015 -5.039 27.654 1.00 92.44 171 ARG A CA 1
ATOM 1360 C C . ARG A 1 171 ? -5.741 -4.217 27.830 1.00 92.44 171 ARG A C 1
ATOM 1362 O O . ARG A 1 171 ? -4.820 -4.659 28.517 1.00 92.44 171 ARG A O 1
ATOM 1369 N N . ARG A 1 172 ? -5.649 -3.049 27.191 1.00 92.31 172 ARG A N 1
ATOM 1370 C CA . ARG A 1 172 ? -4.489 -2.163 27.337 1.00 92.31 172 ARG A CA 1
ATOM 1371 C C . ARG A 1 172 ? -4.359 -1.656 28.773 1.00 92.31 172 ARG A C 1
ATOM 1373 O O . ARG A 1 172 ? -3.247 -1.647 29.291 1.00 92.31 172 ARG A O 1
ATOM 1380 N N . ILE A 1 173 ? -5.468 -1.249 29.382 1.00 91.31 173 ILE A N 1
ATOM 1381 C CA . ILE A 1 173 ? -5.501 -0.644 30.719 1.00 91.31 173 ILE A CA 1
ATOM 1382 C C . ILE A 1 173 ? -5.238 -1.685 31.809 1.00 91.31 173 ILE A C 1
ATOM 1384 O O . ILE A 1 173 ? -4.420 -1.454 32.692 1.00 91.31 173 ILE A O 1
ATOM 1388 N N . THR A 1 174 ? -5.883 -2.849 31.725 1.00 91.25 174 THR A N 1
ATOM 1389 C CA . THR A 1 174 ? -5.752 -3.916 32.735 1.00 91.25 174 THR A CA 1
ATOM 1390 C C . THR A 1 174 ? -4.447 -4.701 32.639 1.00 91.25 174 THR A C 1
ATOM 1392 O O . THR A 1 174 ? -4.072 -5.383 33.588 1.00 91.25 174 THR A O 1
ATOM 1395 N N . ASN A 1 175 ? -3.720 -4.582 31.525 1.00 89.19 175 ASN A N 1
ATOM 1396 C CA . ASN A 1 175 ? -2.373 -5.122 31.372 1.00 89.19 175 ASN A CA 1
ATOM 1397 C C . ASN A 1 175 ? -1.358 -3.978 31.190 1.00 89.19 175 ASN A C 1
ATOM 1399 O O . ASN A 1 175 ? -0.904 -3.732 30.056 1.00 89.19 175 ASN A O 1
ATOM 1403 N N . PRO A 1 176 ? -1.045 -3.248 32.280 1.00 78.94 176 PRO A N 1
ATOM 1404 C CA . PRO A 1 176 ? -0.143 -2.114 32.239 1.00 78.94 176 PRO A CA 1
ATOM 1405 C C . PRO A 1 176 ? 1.292 -2.577 31.979 1.00 78.94 176 PRO A C 1
ATOM 1407 O O . PRO A 1 176 ? 1.766 -3.585 32.494 1.00 78.94 176 PRO A O 1
ATOM 1410 N N . ALA A 1 177 ? 2.004 -1.790 31.185 1.00 84.69 177 ALA A N 1
ATOM 1411 C CA . ALA A 1 177 ? 3.448 -1.877 31.030 1.00 84.69 177 ALA A CA 1
ATOM 1412 C C . ALA A 1 177 ? 4.000 -0.446 31.072 1.00 84.69 177 ALA A C 1
ATOM 1414 O O . ALA A 1 177 ? 3.284 0.459 30.638 1.00 84.69 177 ALA A O 1
ATOM 1415 N N . PRO A 1 178 ? 5.247 -0.207 31.522 1.00 81.31 178 PRO A N 1
ATOM 1416 C CA . PRO A 1 178 ? 5.767 1.157 31.694 1.00 81.31 178 PRO A CA 1
ATOM 1417 C C . PRO A 1 178 ? 5.701 2.032 30.425 1.00 81.31 178 PRO A C 1
ATOM 1419 O O . PRO A 1 178 ? 5.601 3.249 30.503 1.00 81.31 178 PRO A O 1
ATOM 1422 N N . TRP A 1 179 ? 5.708 1.412 29.243 1.00 80.44 179 TRP A N 1
ATOM 1423 C CA . TRP A 1 179 ? 5.655 2.053 27.918 1.00 80.44 179 TRP A CA 1
ATOM 1424 C C . TRP A 1 179 ? 4.246 2.104 27.309 1.00 80.44 179 TRP A C 1
ATOM 1426 O O . TRP A 1 179 ? 4.065 2.547 26.174 1.00 80.44 179 TRP A O 1
ATOM 1436 N N . ARG A 1 180 ? 3.235 1.597 28.017 1.00 81.94 180 ARG A N 1
ATOM 1437 C CA . ARG A 1 180 ? 1.870 1.456 27.513 1.00 81.94 180 ARG A CA 1
ATOM 1438 C C . ARG A 1 180 ? 0.983 2.525 28.145 1.00 81.94 180 ARG A C 1
ATOM 1440 O O . ARG A 1 180 ? 0.898 2.636 29.359 1.00 81.94 180 ARG A O 1
ATOM 1447 N N . SER A 1 181 ? 0.319 3.310 27.299 1.00 85.75 181 SER A N 1
ATOM 1448 C CA . SER A 1 181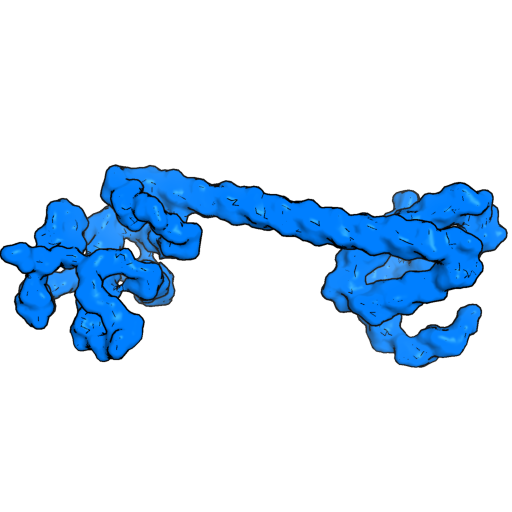 ? -0.577 4.379 27.744 1.00 85.75 181 SER A CA 1
ATOM 1449 C C . SER A 1 181 ? -1.774 3.830 28.528 1.00 85.75 181 SER A C 1
ATOM 1451 O O . SER A 1 181 ? -2.395 2.854 28.107 1.00 85.75 181 SER A O 1
ATOM 1453 N N . SER A 1 182 ? -2.129 4.519 29.611 1.00 87.06 182 SER A N 1
ATOM 1454 C CA . SER A 1 182 ? -3.359 4.329 30.387 1.00 87.06 182 SER A CA 1
ATOM 1455 C C . SER A 1 182 ? -4.534 5.173 29.877 1.00 87.06 182 SER A C 1
ATOM 1457 O O . SER A 1 182 ? -5.581 5.214 30.510 1.00 87.06 182 SER A O 1
ATOM 1459 N N . SER A 1 183 ? -4.379 5.871 28.745 1.00 89.38 183 SER A N 1
ATOM 1460 C CA . SER A 1 183 ? -5.456 6.680 28.169 1.00 89.38 183 SER A CA 1
ATOM 1461 C C . SER A 1 183 ? -6.679 5.820 27.842 1.00 89.38 183 SER A C 1
ATOM 1463 O O . SER A 1 183 ? -6.535 4.670 27.438 1.00 89.38 183 SER A O 1
ATOM 1465 N N . PHE A 1 184 ? -7.872 6.404 27.930 1.00 89.50 184 PHE A N 1
ATOM 1466 C CA . PHE A 1 184 ? -9.123 5.787 27.475 1.00 89.50 184 PHE A CA 1
ATOM 1467 C C . PHE A 1 184 ? -9.422 6.049 25.996 1.00 89.50 184 PHE A C 1
ATOM 1469 O O . PHE A 1 184 ? -10.304 5.430 25.413 1.00 89.50 184 PHE A O 1
ATOM 1476 N N . LYS A 1 185 ? -8.653 6.928 25.344 1.00 91.75 185 LYS A N 1
ATOM 1477 C CA . LYS A 1 185 ? -8.808 7.192 23.911 1.00 91.75 185 LYS A CA 1
ATOM 1478 C C . LYS A 1 185 ? -8.407 5.959 23.101 1.00 91.75 185 LYS A C 1
ATOM 1480 O O . LYS A 1 185 ? -7.459 5.255 23.456 1.00 91.75 185 LYS A O 1
ATOM 1485 N N . ILE A 1 186 ? -9.058 5.756 21.957 1.00 94.38 186 ILE A N 1
ATOM 1486 C CA . ILE A 1 186 ? -8.601 4.781 20.961 1.00 94.38 186 ILE A CA 1
ATOM 1487 C C . ILE A 1 186 ? -7.186 5.184 20.530 1.00 94.38 186 ILE A C 1
ATOM 1489 O O . ILE A 1 186 ? -6.965 6.335 20.148 1.00 94.38 186 ILE A O 1
ATOM 1493 N N . LEU A 1 187 ? -6.227 4.262 20.567 1.00 94.00 187 LEU A N 1
ATOM 1494 C CA . LEU A 1 187 ? -4.855 4.450 20.087 1.00 94.00 187 LEU A CA 1
ATOM 1495 C C . LEU A 1 187 ? -4.546 3.487 18.941 1.00 94.00 187 LEU A C 1
ATOM 1497 O O . LEU A 1 187 ? -5.244 2.502 18.717 1.00 94.00 187 LEU A O 1
ATOM 1501 N N . THR A 1 188 ? -3.457 3.748 18.216 1.00 94.31 188 THR A N 1
ATOM 1502 C CA . THR A 1 188 ? -3.025 2.914 17.081 1.00 94.31 188 THR A CA 1
ATOM 1503 C C . THR A 1 188 ? -2.857 1.442 17.453 1.00 94.31 188 THR A C 1
ATOM 1505 O O . THR A 1 188 ? -3.204 0.578 16.652 1.00 94.31 188 THR A O 1
ATOM 1508 N N . CYS A 1 189 ? -2.369 1.138 18.659 1.00 92.56 189 CYS A N 1
ATOM 1509 C CA . CYS A 1 189 ? -2.232 -0.243 19.121 1.00 92.56 189 CYS A CA 1
ATOM 1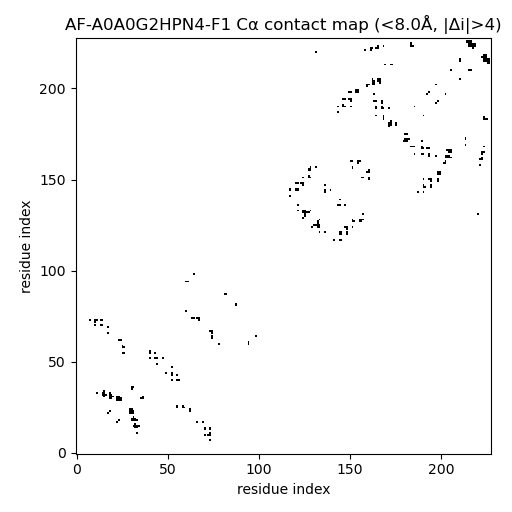510 C C . CYS A 1 189 ? -3.585 -0.955 19.285 1.00 92.56 189 CYS A C 1
ATOM 1512 O O . CYS A 1 189 ? -3.668 -2.138 18.959 1.00 92.56 189 CYS A O 1
ATOM 1514 N N . ASP A 1 190 ? -4.641 -0.251 19.705 1.00 94.94 190 ASP A N 1
ATOM 1515 C CA . ASP A 1 190 ? -5.985 -0.830 19.820 1.00 94.94 190 ASP A CA 1
ATOM 1516 C C . ASP A 1 190 ? -6.541 -1.140 18.442 1.00 94.94 190 ASP A C 1
ATOM 1518 O O . ASP A 1 190 ? -7.007 -2.245 18.194 1.00 94.94 190 ASP A O 1
ATOM 1522 N N . VAL A 1 191 ? -6.442 -0.182 17.516 1.00 96.12 191 VAL A N 1
ATOM 1523 C CA . VAL A 1 191 ? -6.957 -0.367 16.158 1.00 96.12 191 VAL A CA 1
ATOM 1524 C C . VAL A 1 191 ? -6.234 -1.515 15.468 1.00 96.12 191 VAL A C 1
ATOM 1526 O O . VAL A 1 191 ? -6.875 -2.343 14.829 1.00 96.12 191 VAL A O 1
ATOM 1529 N N . GLN A 1 192 ? -4.912 -1.620 15.628 1.00 94.38 192 GLN A N 1
ATOM 1530 C CA . GLN A 1 192 ? -4.146 -2.756 15.112 1.00 94.38 192 GLN A CA 1
ATOM 1531 C C . GLN A 1 192 ? -4.574 -4.077 15.750 1.00 94.38 192 GLN A C 1
ATOM 1533 O O . GLN A 1 192 ? -4.651 -5.091 15.056 1.00 94.38 192 GLN A O 1
ATOM 1538 N N . TYR A 1 193 ? -4.849 -4.080 17.055 1.00 94.19 193 TYR A N 1
ATOM 1539 C CA . TYR A 1 193 ? -5.345 -5.260 17.747 1.00 94.19 193 TYR A CA 1
ATOM 1540 C C . TYR A 1 193 ? -6.713 -5.695 17.210 1.00 94.19 193 TYR A C 1
ATOM 1542 O O . TYR A 1 193 ? -6.865 -6.860 16.844 1.00 94.19 193 TYR A O 1
ATOM 1550 N N . VAL A 1 194 ? -7.661 -4.762 17.084 1.00 96.38 194 VAL A N 1
ATOM 1551 C CA . VAL A 1 194 ? -8.989 -5.013 16.506 1.00 96.38 194 VAL A CA 1
ATOM 1552 C C . VAL A 1 194 ? -8.855 -5.521 15.073 1.00 96.38 194 VAL A C 1
ATOM 1554 O O . VAL A 1 194 ? -9.382 -6.579 14.747 1.00 96.38 194 VAL A O 1
ATOM 1557 N N . THR A 1 195 ? -8.068 -4.833 14.242 1.00 96.12 195 THR A N 1
ATOM 1558 C CA . THR A 1 195 ? -7.861 -5.189 12.829 1.00 96.12 195 THR A CA 1
ATOM 1559 C C . THR A 1 195 ? -7.344 -6.619 12.664 1.00 96.12 195 THR A C 1
ATOM 1561 O O . THR A 1 195 ? -7.786 -7.333 11.772 1.00 96.12 195 THR A O 1
ATOM 1564 N N . ARG A 1 196 ? -6.400 -7.047 13.512 1.00 93.69 196 ARG A N 1
ATOM 1565 C CA . ARG A 1 196 ? -5.755 -8.364 13.393 1.00 93.69 196 ARG A CA 1
ATOM 1566 C C . ARG A 1 196 ? -6.568 -9.511 13.984 1.00 93.69 196 ARG A C 1
ATOM 1568 O O . ARG A 1 196 ? -6.402 -10.632 13.525 1.00 93.69 196 ARG A O 1
ATOM 1575 N N . ASN A 1 197 ? -7.358 -9.255 15.027 1.00 92.56 197 ASN A N 1
ATOM 1576 C CA . ASN A 1 197 ? -7.928 -10.330 15.847 1.00 92.56 197 ASN A CA 1
ATOM 1577 C C . ASN A 1 197 ? -9.459 -10.340 15.887 1.00 92.56 197 ASN A C 1
ATOM 1579 O O . ASN A 1 197 ? -10.031 -11.361 16.247 1.00 92.56 197 ASN A O 1
ATOM 1583 N N . LEU A 1 198 ? -10.113 -9.215 15.587 1.00 89.00 198 LEU A N 1
ATOM 1584 C CA . LEU A 1 198 ? -11.535 -9.005 15.886 1.00 89.00 198 LEU A CA 1
ATOM 1585 C C . LEU A 1 198 ? -12.365 -8.532 14.679 1.00 89.00 198 LEU A C 1
ATOM 1587 O O . LEU A 1 198 ? -13.583 -8.385 14.765 1.00 89.00 198 LEU A O 1
ATOM 1591 N N . VAL A 1 199 ? -11.740 -8.276 13.529 1.00 88.19 199 VAL A N 1
ATOM 1592 C CA . VAL A 1 199 ? -12.479 -7.986 12.291 1.00 88.19 199 VAL A CA 1
ATOM 1593 C C . VAL A 1 199 ? -13.218 -9.242 11.833 1.00 88.19 199 VAL A C 1
ATOM 1595 O O . VAL A 1 199 ? -12.622 -10.311 11.730 1.00 88.19 199 VAL A O 1
ATOM 1598 N N . GLY A 1 200 ? -14.521 -9.103 11.569 1.00 84.62 200 GLY A N 1
ATOM 1599 C CA . GLY A 1 200 ? -15.390 -10.209 11.157 1.00 84.62 200 GLY A CA 1
ATOM 1600 C C . GLY A 1 200 ? -15.816 -11.151 12.288 1.00 84.62 200 GLY A C 1
ATOM 1601 O O . GLY A 1 200 ? -16.485 -12.145 12.018 1.00 84.62 200 GLY A O 1
ATOM 1602 N N . THR A 1 201 ? -15.457 -10.863 13.544 1.00 91.44 201 THR A N 1
ATOM 1603 C CA . THR A 1 201 ? -15.928 -11.631 14.705 1.00 91.44 201 THR A CA 1
ATOM 1604 C C . THR A 1 201 ? -17.131 -10.957 15.357 1.00 91.44 201 THR A C 1
ATOM 1606 O O . THR A 1 201 ? -17.284 -9.735 15.309 1.00 91.44 201 THR A O 1
ATOM 1609 N N . THR A 1 202 ? -17.993 -11.749 15.994 1.00 91.75 202 THR A N 1
ATOM 1610 C CA . THR A 1 202 ? -19.133 -11.212 16.744 1.00 91.75 202 THR A CA 1
ATOM 1611 C C . THR A 1 202 ? -18.639 -10.294 17.870 1.00 91.75 202 THR A C 1
ATOM 1613 O O . THR A 1 202 ? -17.746 -10.693 18.626 1.00 91.75 202 THR A O 1
ATOM 1616 N N . PRO A 1 203 ? -19.184 -9.073 18.002 1.00 90.50 203 PRO A N 1
ATOM 1617 C CA . PRO A 1 203 ? -18.799 -8.159 19.068 1.00 90.50 203 PRO A CA 1
ATOM 1618 C C . PRO A 1 203 ? -19.164 -8.719 20.444 1.00 90.50 203 PRO A C 1
ATOM 1620 O O . PRO A 1 203 ? -20.253 -9.252 20.650 1.00 90.50 203 PRO A O 1
ATOM 1623 N N . VAL A 1 204 ? -18.247 -8.566 21.401 1.00 92.25 204 VAL A N 1
ATOM 1624 C CA . VAL A 1 204 ? -18.456 -8.948 22.804 1.00 92.25 204 VAL A CA 1
ATOM 1625 C C . VAL A 1 204 ? -18.382 -7.687 23.666 1.00 92.25 204 VAL A C 1
ATOM 1627 O O . VAL A 1 204 ? -17.285 -7.149 23.859 1.00 92.25 204 VAL A O 1
ATOM 1630 N N . PRO A 1 205 ? -19.515 -7.185 24.189 1.00 92.25 205 PRO A N 1
ATOM 1631 C CA . PRO A 1 205 ? -19.525 -6.034 25.085 1.00 92.25 205 PRO A CA 1
ATOM 1632 C C . PRO A 1 205 ? -18.745 -6.302 26.378 1.00 92.25 205 PRO A C 1
ATOM 1634 O O . PRO A 1 205 ? -18.616 -7.445 26.819 1.00 92.25 205 PRO A O 1
ATOM 1637 N N . LEU A 1 206 ? -18.240 -5.242 27.011 1.00 93.25 206 LEU A N 1
ATOM 1638 C CA . LEU A 1 206 ? -17.705 -5.349 28.368 1.00 93.25 206 LEU A CA 1
ATOM 1639 C C . LEU A 1 206 ? -18.850 -5.583 29.357 1.00 93.25 206 LEU A C 1
ATOM 1641 O O . LEU A 1 206 ? -19.906 -4.958 29.267 1.00 93.25 206 LEU A O 1
ATOM 1645 N N . THR A 1 207 ? -18.622 -6.468 30.320 1.00 93.44 207 THR A N 1
ATOM 1646 C CA . THR A 1 207 ? -19.558 -6.699 31.426 1.00 93.44 207 THR A CA 1
ATOM 1647 C C . THR A 1 207 ? -19.528 -5.540 32.425 1.00 93.44 207 THR A C 1
ATOM 1649 O O . THR A 1 207 ? -18.520 -4.843 32.550 1.00 93.44 207 THR A O 1
ATOM 1652 N N . ALA A 1 208 ? -20.604 -5.368 33.200 1.00 89.31 208 ALA A N 1
ATOM 1653 C CA . ALA A 1 208 ? -20.665 -4.353 34.257 1.00 89.31 208 ALA A CA 1
ATOM 1654 C C . ALA A 1 208 ? -19.496 -4.475 35.254 1.00 89.31 208 ALA A C 1
ATOM 1656 O O . ALA A 1 208 ? -18.867 -3.478 35.595 1.00 89.31 208 ALA A O 1
ATOM 1657 N N . ASN A 1 209 ? -19.131 -5.706 35.632 1.00 92.06 209 ASN A N 1
ATOM 1658 C CA . ASN A 1 209 ? -17.991 -5.968 36.514 1.00 92.06 209 ASN A CA 1
ATOM 1659 C C . ASN A 1 209 ? -16.659 -5.515 35.893 1.00 92.06 209 ASN A C 1
ATOM 1661 O O . ASN A 1 209 ? -15.801 -4.988 36.596 1.00 92.06 209 ASN A O 1
ATOM 1665 N N . GLN A 1 210 ? -16.476 -5.693 34.578 1.00 92.38 210 GLN A N 1
ATOM 1666 C CA . GLN A 1 21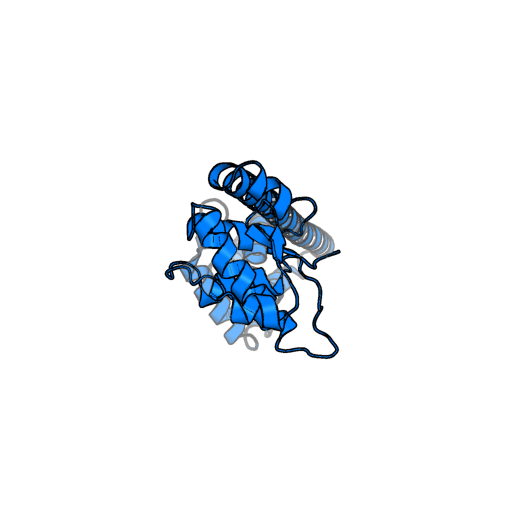0 ? -15.280 -5.205 33.886 1.00 92.38 210 GLN A CA 1
ATOM 1667 C C . GLN A 1 210 ? -15.226 -3.677 33.882 1.00 92.38 210 GLN A C 1
ATOM 1669 O O . GLN A 1 210 ? -14.181 -3.124 34.209 1.00 92.38 210 GLN A O 1
ATOM 1674 N N . LEU A 1 211 ? -16.335 -2.996 33.584 1.00 89.88 211 LEU A N 1
ATOM 1675 C CA . LEU A 1 211 ? -16.403 -1.529 33.639 1.00 89.88 211 LEU A CA 1
ATOM 1676 C C . LEU A 1 211 ? -16.084 -1.001 35.045 1.00 89.88 211 LEU A C 1
ATOM 1678 O O . LEU A 1 211 ? -15.245 -0.113 35.202 1.00 89.88 211 LEU A O 1
ATOM 1682 N N . GLN A 1 212 ? -16.664 -1.626 36.072 1.00 87.75 212 GLN A N 1
ATOM 1683 C CA . GLN A 1 212 ? -16.410 -1.280 37.469 1.00 87.75 212 GLN A CA 1
ATOM 1684 C C . GLN A 1 212 ? -14.945 -1.512 37.872 1.00 87.75 212 GLN A C 1
ATOM 1686 O O . GLN A 1 212 ? -14.376 -0.698 38.594 1.00 87.75 212 GLN A O 1
ATOM 1691 N N . SER A 1 213 ? -14.305 -2.577 37.373 1.00 87.69 213 SER A N 1
ATOM 1692 C CA . SER A 1 213 ? -12.906 -2.903 37.705 1.00 87.69 213 SER A CA 1
ATOM 1693 C C . SER A 1 213 ? -11.891 -1.851 37.249 1.00 87.69 213 SER A C 1
ATOM 1695 O O . SER A 1 213 ? -10.801 -1.768 37.811 1.00 87.69 213 SER A O 1
ATOM 1697 N N . VAL A 1 214 ? -12.248 -1.039 36.251 1.00 85.62 214 VAL A N 1
ATOM 1698 C CA . VAL A 1 214 ? -11.429 0.079 35.761 1.00 85.62 214 VAL A CA 1
ATOM 1699 C C . VAL A 1 214 ? -12.022 1.444 36.125 1.00 85.62 214 VAL A C 1
ATOM 1701 O O . VAL A 1 214 ? -11.534 2.452 35.627 1.00 85.62 214 VAL A O 1
ATOM 1704 N N . ALA A 1 215 ? -13.045 1.481 36.993 1.00 84.19 215 ALA A N 1
ATOM 1705 C CA . ALA A 1 215 ? -13.737 2.693 37.446 1.00 84.19 215 ALA A CA 1
ATOM 1706 C C . ALA A 1 215 ? -14.149 3.627 36.288 1.00 84.19 215 ALA A C 1
ATOM 1708 O O . ALA A 1 215 ? -13.819 4.812 36.279 1.00 84.19 215 ALA A O 1
ATOM 1709 N N . CYS A 1 216 ? -14.806 3.069 35.265 1.00 85.56 216 CYS A N 1
ATOM 1710 C CA . CYS A 1 216 ? -15.186 3.803 34.055 1.00 85.56 216 CYS A CA 1
ATOM 1711 C C . CYS A 1 216 ? -16.641 3.588 33.658 1.00 85.56 216 CYS A C 1
ATOM 1713 O O . CYS A 1 216 ? -17.241 2.552 33.949 1.00 85.56 216 CYS A O 1
ATOM 1715 N N . SER A 1 217 ? -17.153 4.543 32.888 1.00 87.25 217 SER A N 1
ATOM 1716 C CA . SER A 1 217 ? -18.459 4.492 32.236 1.00 87.25 217 SER A CA 1
ATOM 1717 C C . SER A 1 217 ? -18.307 4.520 30.710 1.00 87.25 217 SER A C 1
ATOM 1719 O O . SER A 1 217 ? -17.195 4.585 30.175 1.00 87.25 217 SER A O 1
ATOM 1721 N N . LEU A 1 218 ? -19.427 4.403 29.994 1.00 89.69 218 LEU A N 1
ATOM 1722 C CA . LEU A 1 218 ? -19.467 4.585 28.545 1.00 89.69 218 LEU A CA 1
ATOM 1723 C C . LEU A 1 218 ? -19.971 5.993 28.223 1.00 89.69 218 LEU A C 1
ATOM 1725 O O . LEU A 1 218 ? -20.963 6.446 28.795 1.00 89.69 218 LEU A O 1
ATOM 1729 N N . ASP A 1 219 ? -19.298 6.679 27.304 1.00 89.50 219 ASP A N 1
ATOM 1730 C CA . ASP A 1 219 ? -19.730 7.984 26.814 1.00 89.50 219 ASP A CA 1
ATOM 1731 C C . ASP A 1 219 ? -20.949 7.877 25.874 1.00 89.50 219 ASP A C 1
ATOM 1733 O O . ASP A 1 219 ? -21.485 6.800 25.604 1.00 89.50 219 ASP A O 1
ATOM 1737 N N . LYS A 1 220 ? -21.395 9.016 25.330 1.00 87.12 220 LYS A N 1
ATOM 1738 C CA . LYS A 1 220 ? -22.528 9.065 24.387 1.00 87.12 220 LYS A CA 1
ATOM 1739 C C . LYS A 1 220 ? -22.276 8.298 23.083 1.00 87.12 220 LYS A C 1
ATOM 1741 O O . LYS A 1 220 ? -23.236 7.956 22.400 1.00 87.12 220 LYS A O 1
ATOM 1746 N N . ALA A 1 221 ? -21.016 8.062 22.723 1.00 86.94 221 ALA A N 1
ATOM 1747 C CA . ALA A 1 221 ? -20.631 7.244 21.581 1.00 86.94 221 ALA A CA 1
ATOM 1748 C C . ALA A 1 221 ? -20.442 5.764 21.969 1.00 86.94 221 ALA A C 1
ATOM 1750 O O . ALA A 1 221 ? -20.114 4.952 21.109 1.00 86.94 221 ALA A O 1
ATOM 1751 N N . GLY A 1 222 ? -20.656 5.389 23.233 1.00 88.44 222 GLY A N 1
ATOM 1752 C CA . GLY A 1 222 ? -20.467 4.032 23.731 1.00 88.44 222 GLY A CA 1
ATOM 1753 C C . GLY A 1 222 ? -19.005 3.660 23.979 1.00 88.44 222 GLY A C 1
ATOM 1754 O O . GLY A 1 222 ? -18.727 2.481 24.190 1.00 88.44 222 GLY A O 1
ATOM 1755 N N . LEU A 1 223 ? -18.068 4.614 23.941 1.00 91.94 223 LEU A N 1
ATOM 1756 C CA . LEU A 1 223 ? -16.650 4.385 24.229 1.00 91.94 223 LEU A CA 1
ATOM 1757 C C . LEU A 1 223 ? -16.367 4.489 25.724 1.00 91.94 223 LEU A C 1
ATOM 1759 O O . LEU A 1 223 ? -16.998 5.268 26.432 1.00 91.94 223 LEU A O 1
ATOM 1763 N N . LEU A 1 224 ? -15.371 3.736 26.191 1.00 90.81 224 LEU A N 1
ATOM 1764 C CA . LEU A 1 224 ? -14.852 3.885 27.549 1.00 90.81 224 LEU A CA 1
ATOM 1765 C C . LEU A 1 224 ? -14.436 5.335 27.827 1.00 90.81 224 LEU A C 1
ATOM 1767 O O . LEU A 1 224 ? -13.615 5.910 27.109 1.00 90.81 224 LEU A O 1
ATOM 1771 N N . SER A 1 225 ? -14.957 5.883 28.920 1.00 87.62 225 SER A N 1
ATOM 1772 C CA . SER A 1 225 ? -14.599 7.189 29.458 1.00 87.62 225 SER A CA 1
ATOM 1773 C C . SER A 1 225 ? -14.326 7.075 30.950 1.00 87.62 225 SER A C 1
ATOM 1775 O O . SER A 1 225 ? -15.004 6.339 31.669 1.00 87.62 225 SER A O 1
ATOM 1777 N N . GLN A 1 226 ? -13.346 7.842 31.420 1.00 80.56 226 GLN A N 1
ATOM 1778 C CA . GLN A 1 226 ? -13.140 8.022 32.849 1.00 80.56 226 GLN A CA 1
ATOM 1779 C C . GLN A 1 226 ? -14.314 8.840 33.401 1.00 80.56 226 GLN A C 1
ATOM 1781 O O . GLN A 1 226 ? -14.715 9.828 32.777 1.00 80.56 226 GLN A O 1
ATOM 1786 N N . GLU A 1 227 ? -14.887 8.412 34.525 1.00 62.19 227 GLU A N 1
ATOM 1787 C CA . GLU A 1 227 ? -15.796 9.274 35.281 1.00 62.19 227 GLU A CA 1
ATOM 1788 C C . GLU A 1 227 ? -14.986 10.471 35.796 1.00 62.19 227 GLU A C 1
ATOM 1790 O O . GLU A 1 227 ? -13.874 10.299 36.305 1.00 62.19 227 GLU A O 1
ATOM 1795 N N . GLY A 1 228 ? -15.494 11.679 35.540 1.00 50.53 228 GLY A N 1
ATOM 1796 C CA . GLY A 1 228 ? -14.921 12.920 36.063 1.00 50.53 228 GLY A CA 1
ATOM 1797 C C . GLY A 1 228 ? -15.205 13.087 37.545 1.00 50.53 228 GLY A C 1
ATOM 1798 O O . GLY A 1 228 ? -16.279 12.619 37.984 1.00 50.53 228 GLY A O 1
#

Organism: NCBI:txid73230

Mean predicted aligned error: 10.48 Å

Radius of gyration: 29.4 Å; Cα contacts (8 Å, |Δi|>4): 204; chains: 1; bounding box: 61×30×77 Å

Sequence (228 aa):
MSEAFKESSLALTYLDIVIGQVGVVIGNKKFRSFRGLLEYIDTARNTLPQDEYRNVREAACRCMAELRALSVEGFAVFCDLFHEDSDWNQFKRRMEYQIRGSKNTARVVAACQNCRGFKNAQDNVSAVWGEVGEKVIDGRAQTFVRSIHTVALGHPQWSDAVHHFNQAIFRRITNPAPWRSSSFKILTCDVQYVTRNLVGTTPVPLTANQLQSVACSLDKAGLLSQEG